Protein AF-A0A383E253-F1 (afdb_monomer)

Foldseek 3Di:
DDDDDDPPDDDPDPPDDPPPVPPPPDDDDDDDDDDPPDDPPPDPDPDDDPDPVSVVVCCVVVQAKDFPPVVVVGDPPDIDGGPVNVVVVVVVVVVVCCVAPVVDPPDDDDDDDPFDAVVVCVVVCLVPPQWFFWKAAPVPRDIDGPVPDPDCADPPPRDNRIDGTDTDRPWDADDDDPDPPVRGTD

Secondary structure (DSSP, 8-state):
-------S--SSSSS-------------------PPP-------------SHHHHH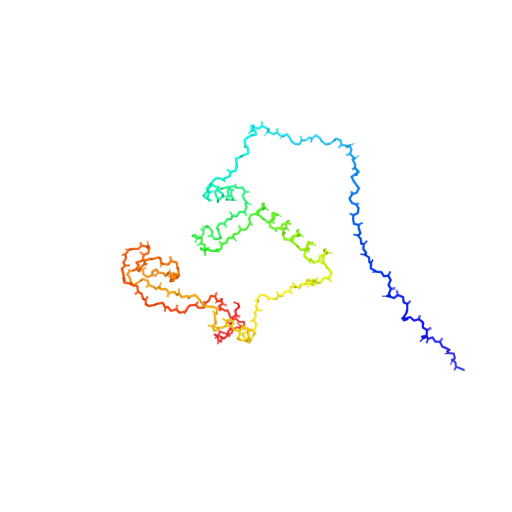HHHHHHTSEEETTGGGT--TT-EEE-HHHHHHHHHHHHHHHIIIIIS-SS-------SS--HHHHHHTTHHHH-EEEEEEBTTT--EEEGGG-SSSS-TTT----BPPPEEEE-SPB---SSS--S--B-

Nearest PDB structures (foldseek):
  8slg-assembly1_B  TM=9.379E-01  e=4.586E-14  Mycolicibacterium thermoresistibile ATCC 19527
  8slg-assembly1_A  TM=9.470E-01  e=4.753E-13  Mycolicibacterium thermoresistibile ATCC 19527
  8slf-assembly1_B  TM=9.480E-01  e=7.311E-13  Mycolicibacterium thermoresistibile ATCC 19527
  8u2q-assembly1_B  TM=9.333E-01  e=4.202E-13  Mycolicibacterium thermoresistibile ATCC 19527
  1ati-assembly1_A  TM=9.410E-01  e=1.136E-10  Thermus thermophilus HB8

Mean predicted aligned error: 14.61 Å

Solvent-accessible surface area (backbone atoms only — not comparable to full-atom values): 12266 Å² total; per-residue (Å²): 136,83,88,78,93,82,89,88,84,87,87,84,78,89,84,79,78,84,78,75,79,73,79,76,83,71,87,75,87,75,92,69,92,69,83,74,78,80,78,82,80,77,69,96,66,86,80,72,71,90,49,71,66,52,45,52,53,48,28,49,76,67,30,27,43,43,64,26,59,52,96,78,76,42,46,91,97,44,69,40,67,28,74,57,27,45,54,52,52,49,54,52,52,51,54,49,47,43,61,51,42,72,72,36,97,86,46,83,89,86,87,78,74,77,77,45,63,46,67,60,37,50,78,70,42,45,73,82,62,46,48,49,46,34,23,42,27,75,86,77,70,49,75,43,53,48,92,76,50,92,53,85,46,38,92,88,76,66,46,66,58,58,50,76,71,39,78,40,70,74,68,51,71,49,65,87,66,96,59,84,76,86,72,38,40,69

Radius of gyration: 28.7 Å; Cα contacts (8 Å, |Δi|>4): 160; chains: 1; bounding box: 56×91×60 Å

Sequence (186 aa):
MFCSGFFIGVFLIFLGLRAKQRYNFSEKKTNQGLSPPALIRTGDKVVTAKTMDELVSLCKRRGFVYQSNEIYGGLQGLYDYGPLGVELKNNLKQAWWRAMVYERDDIEGLDASVLTNPKTLYYSGHEDTFTDPLIDCRSCNSRWRADHLKEAKCPSCNSVDLTDPRPFNLMFKTNVGPVDDGKSFT

pLDDT: mean 77.43, std 23.33, range [27.61, 98.5]

Organism: NCBI:txid408172

Structure (mmCIF, N/CA/C/O backbone):
data_AF-A0A383E253-F1
#
_entry.id   AF-A0A383E253-F1
#
loop_
_atom_site.group_PDB
_atom_site.id
_atom_site.type_symbol
_atom_site.label_atom_id
_atom_site.label_alt_id
_atom_site.label_comp_id
_atom_site.label_asym_id
_atom_site.label_entity_id
_atom_site.label_seq_id
_atom_site.pdbx_PDB_ins_code
_atom_site.Cartn_x
_atom_site.Cartn_y
_atom_site.Cartn_z
_atom_site.occupancy
_atom_site.B_iso_or_equiv
_atom_site.auth_seq_id
_atom_site.auth_comp_id
_atom_site.auth_asym_id
_atom_site.auth_atom_id
_atom_site.pdbx_PDB_model_num
ATOM 1 N N . MET A 1 1 ? -17.955 -66.233 28.314 1.00 36.91 1 MET A N 1
ATOM 2 C CA . MET A 1 1 ? -16.858 -65.278 28.569 1.00 36.91 1 MET A CA 1
ATOM 3 C C . MET A 1 1 ? -17.008 -64.162 27.535 1.00 36.91 1 MET A C 1
ATOM 5 O O . MET A 1 1 ? -16.831 -64.461 26.367 1.00 36.91 1 MET A O 1
ATOM 9 N N . PHE A 1 2 ? -17.467 -62.977 27.983 1.00 33.72 2 PHE A N 1
ATOM 10 C CA . PHE A 1 2 ? -17.699 -61.689 27.272 1.00 33.72 2 PHE A CA 1
ATOM 11 C C . PHE A 1 2 ? -18.633 -61.721 26.029 1.00 33.72 2 PHE A C 1
ATOM 13 O O . PHE A 1 2 ? -18.237 -62.200 24.979 1.00 33.72 2 PHE A O 1
ATOM 20 N N . CYS A 1 3 ? -19.945 -61.415 26.113 1.00 32.66 3 CYS A N 1
ATOM 21 C CA . CYS A 1 3 ? -20.617 -60.086 26.201 1.00 32.66 3 CYS A CA 1
ATOM 22 C C . CYS A 1 3 ? -20.020 -59.027 25.258 1.00 32.66 3 CYS A C 1
ATOM 24 O O . CYS A 1 3 ? -18.820 -58.811 25.312 1.00 32.66 3 CYS A O 1
ATOM 26 N N . SER A 1 4 ? -20.736 -58.234 24.460 1.00 37.72 4 SER A N 1
ATOM 27 C CA . SER A 1 4 ? -22.151 -58.057 24.082 1.00 37.72 4 SER A CA 1
ATOM 28 C C . SER A 1 4 ? -22.166 -56.817 23.164 1.00 37.72 4 SER A C 1
ATOM 30 O O . SER A 1 4 ? -21.253 -55.996 23.238 1.00 37.72 4 SER A O 1
ATOM 32 N N . GLY A 1 5 ? -23.171 -56.677 22.298 1.00 44.97 5 GLY A N 1
ATOM 33 C CA . GLY A 1 5 ? -23.243 -55.609 21.299 1.00 44.97 5 GLY A CA 1
ATOM 34 C C . GLY A 1 5 ? -23.153 -54.179 21.847 1.00 44.97 5 GLY A C 1
ATOM 35 O O . GLY A 1 5 ? -23.676 -53.859 22.910 1.00 44.97 5 GLY A O 1
ATOM 36 N N . PHE A 1 6 ? -22.517 -53.317 21.060 1.00 40.47 6 PHE A N 1
ATOM 37 C CA . PHE A 1 6 ? -22.630 -51.863 21.106 1.00 40.47 6 PHE A CA 1
ATOM 38 C C . PHE A 1 6 ? -22.211 -51.339 19.723 1.00 40.47 6 PHE A C 1
ATOM 40 O O . PHE A 1 6 ? -21.384 -51.968 19.072 1.00 40.47 6 PHE A O 1
ATOM 47 N N . PHE A 1 7 ? -22.770 -50.209 19.289 1.00 36.41 7 PHE A N 1
ATOM 48 C CA . PHE A 1 7 ? -22.542 -49.535 17.993 1.00 36.41 7 PHE A CA 1
ATOM 49 C C . PHE A 1 7 ? -23.467 -49.904 16.820 1.00 36.41 7 PHE A C 1
ATOM 51 O O . PHE A 1 7 ? -23.060 -49.942 15.665 1.00 36.41 7 PH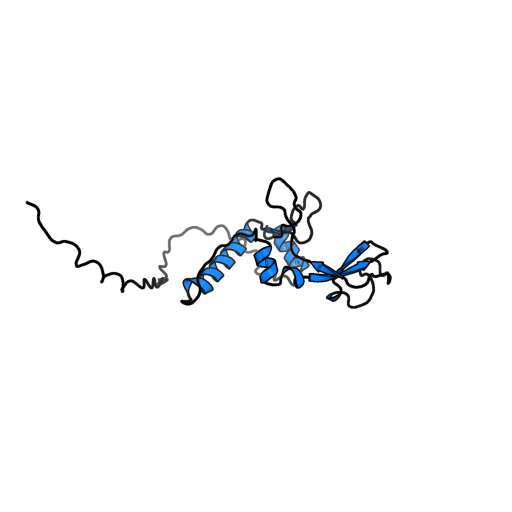E A O 1
ATOM 58 N N . ILE A 1 8 ? -24.766 -50.020 17.100 1.00 44.22 8 ILE A N 1
ATOM 59 C CA . ILE A 1 8 ? -25.799 -49.524 16.179 1.00 44.22 8 ILE A CA 1
ATOM 60 C C . ILE A 1 8 ? -26.482 -48.370 16.915 1.00 44.22 8 ILE A C 1
ATOM 62 O O . ILE A 1 8 ? -27.239 -48.614 17.849 1.00 44.22 8 ILE A O 1
ATOM 66 N N . GLY A 1 9 ? -26.169 -47.118 16.558 1.00 39.25 9 GLY A N 1
ATOM 67 C CA . GLY A 1 9 ? -26.885 -45.959 17.111 1.00 39.25 9 GLY A CA 1
ATOM 68 C C . GLY A 1 9 ? -26.079 -44.693 17.398 1.00 39.25 9 GLY A C 1
ATOM 69 O O . GLY A 1 9 ? -26.230 -44.152 18.482 1.00 39.25 9 GLY A O 1
ATOM 70 N N . VAL A 1 10 ? -25.272 -44.180 16.458 1.00 44.47 10 VAL A N 1
ATOM 71 C CA . VAL A 1 10 ? -24.846 -42.756 16.459 1.00 44.47 10 VAL A CA 1
ATOM 72 C C . VAL A 1 10 ? -24.681 -42.242 15.016 1.00 44.47 10 VAL A C 1
ATOM 74 O O . VAL A 1 10 ? -23.640 -41.718 14.642 1.00 44.47 10 VAL A O 1
ATOM 77 N N . PHE A 1 11 ? -25.688 -42.436 14.155 1.00 34.91 11 PHE A N 1
ATOM 78 C CA . PHE A 1 11 ? -25.641 -41.946 12.762 1.00 34.91 11 PHE A CA 1
ATOM 79 C C . PHE A 1 11 ? -26.843 -41.069 12.360 1.00 34.91 11 PHE A C 1
ATOM 81 O O . PHE A 1 11 ? -27.033 -40.778 11.187 1.00 34.91 11 PHE A O 1
ATOM 88 N N . LEU A 1 12 ? -27.656 -40.601 13.318 1.00 36.00 12 LEU A N 1
ATOM 89 C CA . LEU A 1 12 ? -28.888 -39.843 13.035 1.00 36.00 12 LEU A CA 1
ATOM 90 C C . LEU A 1 12 ? -29.180 -38.718 14.054 1.00 36.00 12 LEU A C 1
ATOM 92 O O . LEU A 1 12 ? -30.305 -38.592 14.522 1.00 36.00 12 LEU A O 1
ATOM 96 N N . ILE A 1 13 ? -28.187 -37.892 14.427 1.00 40.06 13 ILE A N 1
ATOM 97 C CA . ILE A 1 13 ? -28.432 -36.694 15.279 1.00 40.06 13 ILE A CA 1
ATOM 98 C C . ILE A 1 13 ? -27.796 -35.385 14.748 1.00 40.06 13 ILE A C 1
ATOM 100 O O . ILE A 1 13 ? -28.087 -34.315 15.265 1.00 40.06 13 ILE A O 1
ATOM 104 N N . PHE A 1 14 ? -27.033 -35.384 13.647 1.00 35.97 14 PHE A N 1
ATOM 105 C CA . PHE A 1 14 ? -26.422 -34.141 13.118 1.00 35.97 14 PHE A CA 1
ATOM 106 C C . PHE A 1 14 ? -27.047 -33.594 11.820 1.00 35.97 14 PHE A C 1
ATOM 108 O O . PHE A 1 14 ? -26.413 -32.857 11.074 1.00 35.97 14 PHE A O 1
ATOM 115 N N . LEU A 1 15 ? -28.330 -33.879 11.583 1.00 38.41 15 LEU A N 1
ATOM 116 C CA . LEU A 1 15 ? -29.185 -33.156 10.630 1.00 38.41 15 LEU A CA 1
ATOM 117 C C . LEU A 1 15 ? -30.244 -32.391 11.432 1.00 38.41 15 LEU A C 1
ATOM 119 O O . LEU A 1 15 ? -31.361 -32.868 11.601 1.00 38.41 15 LEU A O 1
ATOM 123 N N . GLY A 1 16 ? -29.893 -31.233 12.001 1.00 36.34 16 GLY A N 1
ATOM 124 C CA . GLY A 1 16 ? -30.883 -30.505 12.806 1.00 36.34 16 GLY A CA 1
ATOM 125 C C . GLY A 1 16 ? -30.468 -29.241 13.547 1.00 36.34 16 GLY A C 1
ATOM 126 O O . GLY A 1 16 ? -31.288 -28.714 14.288 1.00 36.34 16 GLY A O 1
ATOM 127 N N . LEU A 1 17 ? -29.254 -28.711 13.371 1.00 35.72 17 LEU A N 1
ATOM 128 C CA . LEU A 1 17 ? -28.845 -27.463 14.030 1.00 35.72 17 LEU A CA 1
ATOM 129 C C . LEU A 1 17 ? -28.276 -26.470 13.016 1.00 35.72 17 LEU A C 1
ATOM 131 O O . LEU A 1 17 ? -27.121 -26.064 13.072 1.00 35.72 17 LEU A O 1
ATOM 135 N N . ARG A 1 18 ? -29.140 -26.025 12.097 1.00 37.75 18 ARG A N 1
ATOM 136 C CA . ARG A 1 18 ? -28.974 -24.728 11.430 1.00 37.75 18 ARG A CA 1
ATOM 137 C C . ARG A 1 18 ? -29.260 -23.666 12.494 1.00 37.75 18 ARG A C 1
ATOM 139 O O . ARG A 1 18 ? -30.394 -23.210 12.638 1.00 37.75 18 ARG A O 1
ATOM 146 N N . ALA A 1 19 ? -28.250 -23.345 13.302 1.00 37.53 19 ALA A N 1
ATOM 147 C CA . ALA A 1 19 ? -28.293 -22.283 14.298 1.00 37.53 19 ALA A CA 1
ATOM 148 C C . ALA A 1 19 ? -28.397 -20.932 13.579 1.00 37.53 19 ALA A C 1
ATOM 150 O O . ALA A 1 19 ? -27.431 -20.203 13.391 1.00 37.53 19 ALA A O 1
ATOM 151 N N . LYS A 1 20 ? -29.612 -20.604 13.140 1.00 38.91 20 LYS A N 1
ATOM 152 C CA . LYS A 1 20 ? -29.997 -19.273 12.691 1.00 38.91 20 LYS A CA 1
ATOM 153 C C . LYS A 1 20 ? -30.106 -18.419 13.949 1.00 38.91 20 LYS A C 1
ATOM 155 O O . LYS A 1 20 ? -31.193 -18.237 14.494 1.00 38.91 20 LYS A O 1
ATOM 160 N N . GLN A 1 21 ? -28.968 -17.952 14.454 1.00 34.19 21 GLN A N 1
ATOM 161 C CA . GLN A 1 21 ? -28.916 -16.994 15.550 1.00 34.19 21 GLN A CA 1
ATOM 162 C C . GLN A 1 21 ? -29.404 -15.647 15.006 1.00 34.19 21 GLN A C 1
ATOM 164 O O . GLN A 1 21 ? -28.635 -14.762 14.649 1.00 34.19 21 GLN A O 1
ATOM 169 N N . ARG A 1 22 ? -30.731 -15.521 14.877 1.00 35.44 22 ARG A N 1
ATOM 170 C CA . ARG A 1 22 ? -31.416 -14.244 14.694 1.00 35.44 22 ARG A CA 1
ATOM 171 C C . ARG A 1 22 ? -31.097 -13.408 15.923 1.00 35.44 22 ARG A C 1
ATOM 173 O O . ARG A 1 22 ? -31.694 -13.600 16.982 1.00 35.44 22 ARG A O 1
ATOM 180 N N . TYR A 1 23 ? -30.135 -12.508 15.792 1.00 29.41 23 TYR A N 1
ATOM 181 C CA . TYR A 1 23 ? -29.881 -11.498 16.801 1.00 29.41 23 TYR A CA 1
ATOM 182 C C . TYR A 1 23 ? -31.040 -10.497 16.747 1.00 29.41 23 TYR A C 1
ATOM 184 O O . TYR A 1 23 ? -31.037 -9.543 15.975 1.00 29.41 23 TYR A O 1
ATOM 192 N N . ASN A 1 24 ? -32.092 -10.768 17.521 1.00 27.61 24 ASN A N 1
ATOM 193 C CA . ASN A 1 24 ? -33.153 -9.803 17.768 1.00 27.61 24 ASN A CA 1
ATOM 194 C C . ASN A 1 24 ? -32.562 -8.681 18.628 1.00 27.61 24 ASN A C 1
ATOM 196 O O . ASN A 1 24 ? -32.418 -8.826 19.843 1.00 27.61 24 ASN A O 1
ATOM 200 N N . PHE A 1 25 ? -32.210 -7.566 17.990 1.00 31.95 25 PHE A N 1
ATOM 201 C CA . PHE A 1 25 ? -31.904 -6.314 18.671 1.00 31.95 25 PHE A CA 1
ATOM 202 C C . PHE A 1 25 ? -33.201 -5.766 19.285 1.00 31.95 25 PHE A C 1
ATOM 204 O O . PHE A 1 25 ? -33.933 -4.992 18.678 1.00 31.95 25 PHE A O 1
ATOM 211 N N . SER A 1 26 ? -33.534 -6.248 20.483 1.00 30.12 26 SER A N 1
ATOM 212 C CA . SER A 1 26 ? -34.568 -5.662 21.330 1.00 30.12 26 SER A CA 1
ATOM 213 C C . SER A 1 26 ? -33.961 -4.448 22.027 1.00 30.12 26 SER A C 1
ATOM 215 O O . SER A 1 26 ? -33.147 -4.609 22.936 1.00 30.12 26 SER A O 1
ATOM 217 N N . GLU A 1 27 ? -34.373 -3.242 21.634 1.00 38.50 27 GLU A N 1
ATOM 218 C CA . GLU A 1 27 ? -34.072 -1.997 22.348 1.00 38.50 27 GLU A CA 1
ATOM 219 C C . GLU A 1 27 ? -34.580 -2.076 23.797 1.00 38.50 27 GLU A C 1
ATOM 221 O O . GLU A 1 27 ? -35.738 -1.786 24.099 1.00 38.50 27 GLU A O 1
ATOM 226 N N . LYS A 1 28 ? -33.714 -2.464 24.735 1.00 31.69 28 LYS A N 1
ATOM 227 C CA . LYS A 1 28 ? -33.949 -2.210 26.157 1.00 31.69 28 LYS A CA 1
ATOM 228 C C . LYS A 1 28 ? -33.411 -0.821 26.479 1.00 31.69 28 LYS A C 1
ATOM 230 O O . LYS A 1 28 ? -32.214 -0.638 26.669 1.00 31.69 28 LYS A O 1
ATOM 235 N N . LYS A 1 29 ? -34.315 0.161 26.547 1.00 36.34 29 LYS A N 1
ATOM 236 C CA . LYS A 1 29 ? -34.050 1.476 27.144 1.00 36.34 29 LYS A CA 1
ATOM 237 C C . LYS A 1 29 ? -33.754 1.301 28.635 1.00 36.34 29 LYS A C 1
ATOM 239 O O . LYS A 1 29 ? -34.676 1.193 29.439 1.00 36.34 29 LYS A O 1
ATOM 244 N N . THR A 1 30 ? -32.484 1.295 29.018 1.00 33.12 30 THR A N 1
ATOM 245 C CA . THR A 1 30 ? -32.069 1.502 30.410 1.00 33.12 30 THR A CA 1
ATOM 246 C C . THR A 1 30 ? -31.656 2.957 30.587 1.00 33.12 30 THR A C 1
ATOM 248 O O . THR A 1 30 ? -30.541 3.350 30.257 1.00 33.12 30 THR A O 1
ATOM 251 N N . ASN A 1 31 ? -32.590 3.759 31.104 1.00 42.09 31 ASN A N 1
ATOM 252 C CA . ASN A 1 31 ? -32.304 5.050 31.718 1.00 42.09 31 ASN A CA 1
ATOM 253 C C . ASN A 1 31 ? -31.521 4.809 33.013 1.00 42.09 31 ASN A C 1
ATOM 255 O O . ASN A 1 31 ? -32.126 4.515 34.041 1.00 42.09 31 ASN A O 1
ATOM 259 N N . GLN A 1 32 ? -30.199 4.948 32.981 1.00 36.28 32 GLN A N 1
ATOM 260 C CA . GLN A 1 32 ? -29.414 5.232 34.180 1.00 36.28 32 GLN A CA 1
ATOM 261 C C . GLN A 1 32 ? -28.408 6.323 33.834 1.00 36.28 32 GLN A C 1
ATOM 263 O O . GLN A 1 32 ? -27.604 6.187 32.915 1.00 36.28 32 GLN A O 1
ATOM 268 N N . GLY A 1 33 ? -28.561 7.452 34.524 1.00 41.19 33 GLY A N 1
ATOM 269 C CA . GLY A 1 33 ? -27.820 8.675 34.285 1.00 41.19 33 GLY A CA 1
ATOM 270 C C . GLY A 1 33 ? -26.328 8.477 34.501 1.00 41.19 33 GLY A C 1
ATOM 271 O O . GLY A 1 33 ? -25.872 8.288 35.624 1.00 41.19 33 GLY A O 1
ATOM 272 N N . LEU A 1 34 ? -25.582 8.601 33.412 1.00 37.56 34 LEU A N 1
ATOM 273 C CA . LEU A 1 34 ? -24.213 9.081 33.431 1.00 37.56 34 LEU A CA 1
ATOM 274 C C . LEU A 1 34 ? -24.270 10.489 32.842 1.00 37.56 34 LEU A C 1
ATOM 276 O O . LEU A 1 34 ? -24.805 10.683 31.747 1.00 37.56 34 LEU A O 1
ATOM 280 N N . SER A 1 35 ? -23.798 11.483 33.590 1.00 41.28 35 SER A N 1
ATOM 281 C CA . SER A 1 35 ? -23.677 12.846 33.084 1.00 41.28 35 SER A CA 1
ATOM 282 C C . SER A 1 35 ? -22.865 12.827 31.781 1.00 41.28 35 SER A C 1
ATOM 284 O O . SER A 1 35 ? -21.822 12.170 31.722 1.00 41.28 35 SER A O 1
ATOM 286 N N . PRO A 1 36 ? -23.325 13.502 30.713 1.00 45.00 36 PRO A N 1
ATOM 287 C CA . PRO A 1 36 ? -22.563 13.547 29.478 1.00 45.00 36 PRO A CA 1
ATOM 288 C C . PRO A 1 36 ? -21.221 14.239 29.758 1.00 45.00 36 PRO A C 1
ATOM 290 O O . PRO A 1 36 ? -21.221 15.299 30.396 1.00 45.00 36 PRO A O 1
ATOM 293 N N . PRO A 1 37 ? -20.076 13.701 29.295 1.00 42.38 37 PRO A N 1
ATOM 294 C CA . PRO A 1 37 ? -18.868 14.507 29.232 1.00 42.38 37 PRO A CA 1
ATOM 295 C C . PRO A 1 37 ? -19.201 15.731 28.378 1.00 42.38 37 PRO A C 1
ATOM 297 O O . PRO A 1 37 ? -19.776 15.599 27.296 1.00 42.38 37 PRO A O 1
ATOM 300 N N . ALA A 1 38 ? -18.939 16.914 28.934 1.00 35.38 38 ALA A N 1
ATOM 301 C CA . ALA A 1 38 ? -19.370 18.202 28.416 1.00 35.38 38 ALA A CA 1
ATOM 302 C C . ALA A 1 38 ? -19.249 18.283 26.885 1.00 35.38 38 ALA A C 1
ATOM 304 O O . ALA A 1 38 ? -18.154 18.337 26.324 1.00 35.38 38 ALA A O 1
ATOM 305 N N . LEU A 1 39 ? -20.400 18.313 26.211 1.00 36.97 39 LEU A N 1
ATOM 306 C CA . LEU A 1 39 ? -20.485 18.703 24.814 1.00 36.97 39 LEU A CA 1
ATOM 307 C C . LEU A 1 39 ? -20.138 20.190 24.744 1.00 36.97 39 LEU A C 1
ATOM 309 O O . LEU A 1 39 ? -20.992 21.045 24.980 1.00 36.97 39 LEU A O 1
ATOM 313 N N . ILE A 1 40 ? -18.891 20.513 24.398 1.00 38.00 40 ILE A N 1
ATOM 314 C CA . ILE A 1 40 ? -18.567 21.838 23.869 1.00 38.00 40 ILE A CA 1
ATOM 315 C C . ILE A 1 40 ? -19.240 21.919 22.495 1.00 38.00 40 ILE A C 1
ATOM 317 O O . ILE A 1 40 ? -18.666 21.576 21.464 1.00 38.00 40 ILE A O 1
ATOM 321 N N . ARG A 1 41 ? -20.512 22.331 22.493 1.00 45.25 41 ARG A N 1
ATOM 322 C CA . ARG A 1 41 ? -21.241 22.756 21.298 1.00 45.25 41 ARG A CA 1
ATOM 323 C C . ARG A 1 41 ? -20.728 24.131 20.885 1.00 45.25 41 ARG A C 1
ATOM 325 O O . ARG A 1 41 ? -21.361 25.149 21.144 1.00 45.25 41 ARG A O 1
ATOM 332 N N . THR A 1 42 ? -19.575 24.177 20.229 1.00 44.47 42 THR A N 1
ATOM 333 C CA . THR A 1 42 ? -19.203 25.346 19.425 1.00 44.47 42 THR A CA 1
ATOM 334 C C . THR A 1 42 ? -19.763 25.162 18.021 1.00 44.47 42 THR A C 1
ATOM 336 O O . THR A 1 42 ? -19.096 24.581 17.177 1.00 44.47 42 THR A O 1
ATOM 339 N N . GLY A 1 43 ? -20.996 25.637 17.816 1.00 45.25 43 GLY A N 1
ATOM 340 C CA . GLY A 1 43 ? -21.599 25.953 16.515 1.00 45.25 43 GLY A CA 1
ATOM 341 C C . GLY A 1 43 ? -21.610 24.829 15.475 1.00 45.25 43 GLY A C 1
ATOM 342 O O . GLY A 1 43 ? -20.626 24.620 14.773 1.00 45.25 43 GLY A O 1
ATOM 343 N N . ASP A 1 44 ? -22.764 24.184 15.301 1.00 49.47 44 ASP A N 1
ATOM 344 C CA . ASP A 1 44 ? -23.018 23.141 14.299 1.00 49.47 44 ASP A CA 1
ATOM 345 C C . ASP A 1 44 ? -22.959 23.685 12.855 1.00 49.47 44 ASP A C 1
ATOM 347 O O . ASP A 1 44 ? -23.965 23.828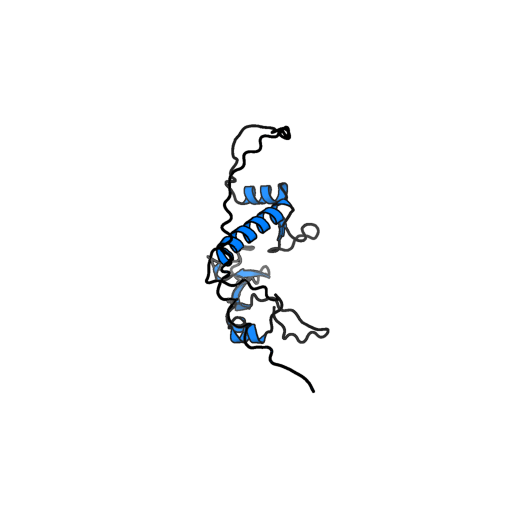 12.162 1.00 49.47 44 ASP A O 1
ATOM 351 N N . LYS A 1 45 ? -21.755 23.977 12.362 1.00 55.03 45 LYS A N 1
ATOM 352 C CA . LYS A 1 45 ? -21.453 23.884 10.935 1.00 55.03 45 LYS A CA 1
ATOM 353 C C . LYS A 1 45 ? -20.750 22.554 10.727 1.00 55.03 45 LYS A C 1
ATOM 355 O O . LYS A 1 45 ? -19.594 22.393 11.109 1.00 55.03 45 LYS A O 1
ATOM 360 N N . VAL A 1 46 ? -21.449 21.598 10.117 1.00 60.94 46 VAL A N 1
ATOM 361 C CA . VAL A 1 46 ? -20.821 20.384 9.590 1.00 60.94 46 VAL A CA 1
ATOM 362 C C . VAL A 1 46 ? -19.874 20.831 8.479 1.00 60.94 46 VAL A C 1
ATOM 364 O O . VAL A 1 46 ? -20.301 21.149 7.371 1.00 60.94 46 VAL A O 1
ATOM 367 N N . VAL A 1 47 ? -18.585 20.943 8.795 1.00 63.00 47 VAL A N 1
ATOM 368 C CA . VAL A 1 47 ? -17.563 21.268 7.800 1.00 63.00 47 VAL A CA 1
ATOM 369 C C . VAL A 1 47 ? -17.241 19.982 7.053 1.00 63.00 47 VAL A C 1
ATOM 371 O O . VAL A 1 47 ? -16.407 19.186 7.476 1.00 63.00 47 VAL A O 1
ATOM 374 N N . THR A 1 48 ? -17.947 19.755 5.951 1.00 77.56 48 THR A N 1
ATOM 375 C CA . THR A 1 48 ? -17.544 18.767 4.952 1.00 77.56 48 THR A CA 1
ATOM 376 C C . THR A 1 48 ? -16.336 19.319 4.205 1.00 77.56 48 THR A C 1
ATOM 378 O O . THR A 1 48 ? -16.403 20.441 3.693 1.00 77.56 48 THR A O 1
ATOM 381 N N . ALA A 1 49 ? -15.246 18.557 4.139 1.00 80.19 49 ALA A N 1
ATOM 382 C CA . ALA A 1 49 ? -14.097 18.938 3.327 1.00 80.19 49 ALA A CA 1
ATOM 383 C C . ALA A 1 49 ? -14.515 19.059 1.854 1.00 80.19 49 ALA A C 1
ATOM 385 O O . ALA A 1 49 ? -15.247 18.212 1.338 1.00 80.19 49 ALA A O 1
ATOM 386 N N . LYS A 1 50 ? -14.078 20.131 1.197 1.00 89.81 50 LYS A N 1
ATOM 387 C CA . LYS A 1 50 ? -14.380 20.441 -0.206 1.00 89.81 50 LYS A CA 1
ATOM 388 C C . LYS A 1 50 ? -13.221 20.088 -1.132 1.00 89.81 50 LYS A C 1
ATOM 390 O O . LYS A 1 50 ? -13.448 19.884 -2.321 1.00 89.81 50 LYS A O 1
ATOM 395 N N . THR A 1 51 ? -11.999 20.022 -0.606 1.00 94.81 51 THR A N 1
ATOM 396 C CA . THR A 1 51 ? -10.787 19.697 -1.369 1.00 94.81 51 THR A CA 1
ATOM 397 C C . THR A 1 51 ? -10.073 18.474 -0.795 1.00 94.81 51 THR A C 1
ATOM 399 O O . THR A 1 51 ? -10.257 18.106 0.368 1.00 94.81 51 THR A O 1
ATOM 402 N N . MET A 1 52 ? -9.235 17.832 -1.615 1.00 92.50 52 MET A N 1
ATOM 403 C CA . MET A 1 52 ? -8.428 16.691 -1.170 1.00 92.50 52 MET A CA 1
ATOM 404 C C . MET A 1 52 ? -7.411 17.106 -0.097 1.00 92.50 52 MET A C 1
ATOM 406 O O . MET A 1 52 ? -7.217 16.388 0.881 1.00 92.50 52 MET A O 1
ATOM 410 N N . ASP A 1 53 ? -6.827 18.298 -0.221 1.00 92.94 53 ASP A N 1
ATOM 411 C CA . ASP A 1 53 ? -5.851 18.814 0.745 1.00 92.94 53 ASP A CA 1
ATOM 412 C C . ASP A 1 53 ? -6.477 19.047 2.124 1.00 92.94 53 ASP A C 1
ATOM 414 O O . ASP A 1 53 ? -5.863 18.762 3.155 1.00 92.94 53 ASP A O 1
ATOM 418 N N . GLU A 1 54 ? -7.736 19.497 2.166 1.00 93.56 54 GLU A N 1
ATOM 419 C CA . GLU A 1 54 ? -8.489 19.621 3.413 1.00 93.56 54 GLU A CA 1
ATOM 420 C C . GLU A 1 54 ? -8.666 18.257 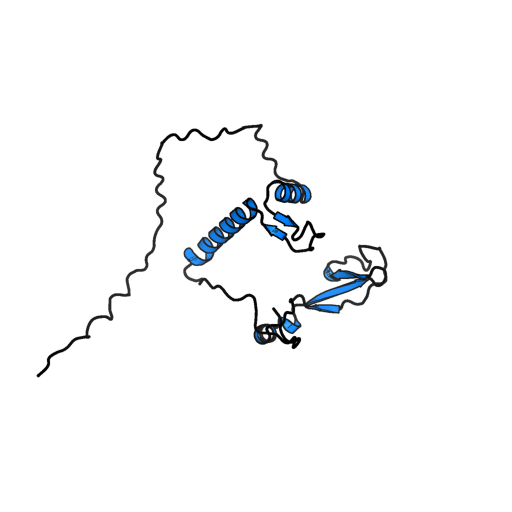4.094 1.00 93.56 54 GLU A C 1
ATOM 422 O O . GLU A 1 54 ? -8.428 18.149 5.302 1.00 93.56 54 GLU A O 1
ATOM 427 N N . LEU A 1 55 ? -9.008 17.208 3.334 1.00 93.12 55 LEU A N 1
ATOM 428 C CA . LEU A 1 55 ? -9.125 15.840 3.850 1.00 93.12 55 LEU A CA 1
ATOM 429 C C . LEU A 1 55 ? -7.790 15.322 4.383 1.00 93.12 55 LEU A C 1
ATOM 431 O O . LEU A 1 55 ? -7.727 14.854 5.520 1.00 93.12 55 LEU A O 1
ATOM 435 N N . VAL A 1 56 ? -6.713 15.455 3.607 1.00 93.19 56 VAL A N 1
ATOM 436 C CA . VAL A 1 56 ? -5.370 15.019 4.018 1.00 93.19 56 VAL A CA 1
ATOM 437 C C . VAL A 1 56 ? -4.933 15.755 5.289 1.00 93.19 56 VAL A C 1
ATOM 439 O O . VAL A 1 56 ? -4.458 15.127 6.239 1.00 93.19 56 VAL A O 1
ATOM 442 N N . SER A 1 57 ? -5.172 17.069 5.365 1.00 92.75 57 SER A N 1
ATOM 443 C CA . SER A 1 57 ? -4.850 17.869 6.552 1.00 92.75 57 SER A CA 1
ATOM 444 C C . SER A 1 57 ? -5.632 17.418 7.792 1.00 92.75 57 SER A C 1
ATOM 446 O O . SER A 1 57 ? -5.081 17.368 8.896 1.00 92.75 57 SER A O 1
ATOM 448 N N . LEU A 1 58 ? -6.907 17.044 7.626 1.00 92.81 58 LEU A N 1
ATOM 449 C CA . LEU A 1 58 ? -7.747 16.523 8.699 1.00 92.81 58 LEU A CA 1
ATOM 450 C C . LEU A 1 58 ? -7.253 15.152 9.160 1.00 92.81 58 LEU A C 1
ATOM 452 O O . LEU A 1 58 ? -7.100 14.944 10.366 1.00 92.81 58 LEU A O 1
ATOM 456 N N . CYS A 1 59 ? -6.983 14.246 8.218 1.00 94.75 59 CYS A N 1
ATOM 457 C CA . CYS A 1 59 ? -6.497 12.900 8.500 1.00 94.75 59 CYS A CA 1
ATOM 458 C C . CYS A 1 59 ? -5.186 12.933 9.286 1.00 94.75 59 CYS A C 1
ATOM 460 O O . CYS A 1 59 ? -5.073 12.232 10.293 1.00 94.75 59 CYS A O 1
ATOM 462 N N . LYS A 1 60 ? -4.250 13.805 8.895 1.00 94.25 60 LYS A N 1
ATOM 463 C CA . LYS A 1 60 ? -2.986 13.993 9.612 1.00 94.25 60 LYS A CA 1
ATOM 464 C C . LYS A 1 60 ? -3.204 14.608 10.997 1.00 94.25 60 LYS A C 1
ATOM 466 O O . LYS A 1 60 ? -2.710 14.089 11.992 1.00 94.25 60 LYS A O 1
ATOM 471 N N . ARG A 1 61 ? -3.996 15.683 11.102 1.00 94.62 61 ARG A N 1
ATOM 472 C CA . ARG A 1 61 ? -4.218 16.405 12.373 1.00 94.62 61 ARG A CA 1
ATOM 473 C C . ARG A 1 61 ? -4.991 15.591 13.413 1.00 94.62 61 ARG A C 1
ATOM 475 O O . ARG A 1 61 ? -4.791 15.788 14.606 1.00 94.62 61 ARG A O 1
ATOM 482 N N . ARG A 1 62 ? -5.911 14.723 12.984 1.00 94.56 62 ARG A N 1
ATOM 483 C CA . ARG A 1 62 ? -6.778 13.934 13.878 1.00 94.56 62 ARG A CA 1
ATOM 484 C C . ARG A 1 62 ? -6.294 12.501 14.102 1.00 94.56 62 ARG A C 1
ATOM 486 O O . ARG A 1 62 ? -6.909 11.790 14.882 1.00 94.56 62 ARG A O 1
ATOM 493 N N . GLY A 1 63 ? -5.210 12.084 13.453 1.00 93.94 63 GLY A N 1
ATOM 494 C CA . GLY A 1 63 ? -4.640 10.749 13.632 1.00 93.94 63 GLY A CA 1
ATOM 495 C C . GLY A 1 63 ? -5.418 9.630 12.958 1.00 93.94 63 GLY A C 1
ATOM 496 O O . GLY A 1 63 ? -5.627 8.567 13.543 1.00 93.94 63 GLY A O 1
ATOM 497 N N . PHE A 1 64 ? -5.825 9.870 11.712 1.00 96.50 64 PHE A N 1
ATOM 498 C CA . PHE A 1 64 ? -6.324 8.826 10.821 1.00 96.50 64 PHE A CA 1
ATOM 499 C C . PHE A 1 64 ? -5.199 8.201 9.998 1.00 96.50 64 PHE A C 1
ATOM 501 O O . PHE A 1 64 ? -5.012 6.991 10.061 1.00 96.50 64 PHE A O 1
ATOM 508 N N . VAL A 1 65 ? -4.455 9.007 9.238 1.00 96.50 65 VAL A N 1
ATOM 509 C CA . VAL A 1 65 ? -3.439 8.526 8.289 1.00 96.50 65 VAL A CA 1
ATOM 510 C C . VAL A 1 65 ? -2.215 9.435 8.341 1.00 96.50 65 VAL A C 1
ATOM 512 O O . VAL A 1 65 ? -2.356 10.660 8.355 1.00 96.50 65 VAL A O 1
ATOM 515 N N . TYR A 1 66 ? -1.033 8.824 8.343 1.00 95.12 66 TYR A N 1
ATOM 516 C CA . TYR A 1 66 ? 0.273 9.477 8.334 1.00 95.12 66 TYR A CA 1
ATOM 517 C C . TYR A 1 66 ? 1.123 8.980 7.166 1.00 95.12 66 TYR A C 1
ATOM 519 O O . TYR A 1 66 ? 0.953 7.853 6.701 1.00 95.12 66 TYR A O 1
ATOM 527 N N . GLN A 1 67 ? 2.050 9.817 6.698 1.00 95.81 67 GLN A N 1
ATOM 528 C CA . GLN A 1 67 ? 3.057 9.383 5.734 1.00 95.81 67 GLN A CA 1
ATOM 529 C C . GLN A 1 67 ? 3.992 8.389 6.427 1.00 95.81 67 GLN A C 1
ATOM 531 O O . GLN A 1 67 ? 4.535 8.700 7.488 1.00 95.81 67 GLN A O 1
ATOM 536 N N . SER A 1 68 ? 4.192 7.206 5.844 1.00 94.75 68 SER A N 1
ATOM 537 C CA . SER A 1 68 ? 5.069 6.226 6.483 1.00 94.75 68 SER A CA 1
ATOM 538 C C . SER A 1 68 ? 6.518 6.697 6.461 1.00 94.75 68 SER A C 1
ATOM 540 O O . SER A 1 68 ? 6.968 7.280 5.469 1.00 94.75 68 SER A O 1
ATOM 542 N N . ASN A 1 69 ? 7.237 6.464 7.563 1.00 94.38 69 ASN A N 1
ATOM 543 C CA . ASN A 1 69 ? 8.615 6.914 7.783 1.00 94.38 69 ASN A CA 1
ATOM 544 C C . ASN A 1 69 ? 8.810 8.435 7.618 1.00 94.38 69 ASN A C 1
ATOM 546 O O . ASN A 1 69 ? 9.866 8.878 7.167 1.00 94.38 69 ASN A O 1
ATOM 550 N N . GLU A 1 70 ? 7.809 9.248 7.985 1.00 93.00 70 GLU A N 1
ATOM 551 C CA . GLU A 1 70 ? 7.833 10.713 7.812 1.00 93.00 70 GLU A CA 1
ATOM 552 C C . GLU A 1 70 ? 9.098 11.371 8.395 1.00 93.00 70 GLU A C 1
ATOM 554 O O . GLU A 1 70 ? 9.695 12.232 7.752 1.00 93.00 70 GLU A O 1
ATOM 559 N N . ILE A 1 71 ? 9.564 10.920 9.565 1.00 95.00 71 ILE A N 1
ATOM 560 C CA . ILE A 1 71 ? 10.770 11.459 10.222 1.00 95.00 71 ILE A CA 1
ATOM 561 C C . ILE A 1 71 ? 12.078 11.170 9.465 1.00 95.00 71 ILE A C 1
ATOM 563 O O . ILE A 1 71 ? 13.089 11.815 9.727 1.00 95.00 71 ILE A O 1
ATOM 567 N N . TYR A 1 72 ? 12.062 10.221 8.526 1.00 94.56 72 TYR A N 1
ATOM 568 C CA . TYR A 1 72 ? 13.205 9.831 7.696 1.00 94.56 72 TYR A CA 1
ATOM 569 C C . TYR A 1 72 ? 13.055 10.286 6.236 1.00 94.56 72 TYR A C 1
ATOM 571 O O . TYR A 1 72 ? 13.714 9.750 5.350 1.00 94.56 72 TYR A O 1
ATOM 579 N N . GLY A 1 73 ? 12.189 11.269 5.970 1.00 91.12 73 GLY A N 1
ATOM 580 C CA . GLY A 1 73 ? 11.944 11.799 4.623 1.00 91.12 73 GLY A CA 1
ATOM 581 C C . GLY A 1 73 ? 10.744 11.178 3.905 1.00 91.12 73 GLY A C 1
ATOM 582 O O . GLY A 1 73 ? 10.388 11.637 2.824 1.00 91.12 73 GLY A O 1
ATOM 583 N N . GLY A 1 74 ? 10.075 10.203 4.528 1.00 91.44 74 GLY A N 1
ATOM 584 C CA . GLY A 1 74 ? 8.873 9.567 4.004 1.00 91.44 74 GLY A CA 1
ATOM 585 C C . GLY A 1 74 ? 9.143 8.585 2.864 1.00 91.44 74 GLY A C 1
ATOM 586 O O . GLY A 1 74 ? 10.045 8.767 2.050 1.00 91.44 74 GLY A O 1
ATOM 587 N N . LEU A 1 75 ? 8.327 7.534 2.779 1.00 91.25 75 LEU A N 1
ATOM 588 C CA . LEU A 1 75 ? 8.345 6.616 1.640 1.00 91.25 75 LEU A CA 1
ATOM 589 C C . LEU A 1 75 ? 7.063 6.757 0.818 1.00 91.25 75 LEU A C 1
ATOM 591 O O . LEU A 1 75 ? 5.987 6.356 1.262 1.00 91.25 75 LEU A O 1
ATOM 595 N N . GLN A 1 76 ? 7.178 7.343 -0.376 1.00 88.38 76 GLN A N 1
ATOM 596 C CA . GLN A 1 76 ? 6.035 7.611 -1.249 1.00 88.38 76 GLN A CA 1
ATOM 597 C C . GLN A 1 76 ? 5.239 6.329 -1.537 1.00 88.38 76 GLN A C 1
ATOM 599 O O . GLN A 1 76 ? 5.807 5.289 -1.859 1.00 88.38 76 GLN A O 1
ATOM 604 N N . GLY A 1 77 ? 3.911 6.418 -1.431 1.00 89.31 77 GLY A N 1
ATOM 605 C CA . GLY A 1 77 ? 3.003 5.290 -1.652 1.00 89.31 77 GLY A CA 1
ATOM 606 C C . GLY A 1 77 ? 2.742 4.425 -0.415 1.00 89.31 77 GLY A C 1
ATOM 607 O O . GLY A 1 77 ? 1.806 3.630 -0.442 1.00 89.31 77 GLY A O 1
ATOM 608 N N . LEU A 1 78 ? 3.494 4.601 0.679 1.00 94.56 78 LEU A N 1
ATOM 609 C CA . LEU A 1 78 ? 3.250 3.912 1.947 1.00 94.56 78 LEU A CA 1
ATOM 610 C C . LEU A 1 78 ? 2.694 4.869 3.006 1.00 94.56 78 LEU A C 1
ATOM 612 O O . LEU A 1 78 ? 3.186 5.983 3.191 1.00 94.56 78 LEU A O 1
ATOM 616 N N . TYR A 1 79 ? 1.681 4.403 3.735 1.00 96.00 79 TYR A N 1
ATOM 617 C CA . TYR A 1 79 ? 0.973 5.183 4.745 1.00 96.00 79 TYR A CA 1
ATOM 618 C C . TYR A 1 79 ? 0.671 4.346 5.983 1.00 96.00 79 TYR A C 1
ATOM 620 O O . TYR A 1 79 ? 0.279 3.183 5.874 1.00 96.00 79 TYR A O 1
ATOM 628 N N . ASP A 1 80 ? 0.769 4.983 7.146 1.00 96.44 80 ASP A N 1
ATOM 629 C CA . ASP A 1 80 ? 0.504 4.367 8.440 1.00 96.44 80 ASP A CA 1
ATOM 630 C C . ASP A 1 80 ? -0.834 4.856 9.002 1.00 96.44 80 ASP A C 1
ATOM 632 O O . ASP A 1 80 ? -1.150 6.049 8.980 1.00 96.44 80 ASP A O 1
ATOM 636 N N . TYR A 1 81 ? -1.644 3.927 9.515 1.00 97.56 81 TYR A N 1
ATOM 637 C CA . TYR A 1 81 ? -2.927 4.256 10.136 1.00 97.56 81 TYR A CA 1
ATOM 638 C C . TYR A 1 81 ? -2.724 4.645 11.602 1.00 97.56 81 TYR A C 1
ATOM 640 O O . TYR A 1 81 ? -2.200 3.859 12.390 1.00 97.56 81 TYR A O 1
ATOM 648 N N . GLY A 1 82 ? -3.183 5.841 11.972 1.00 96.25 82 GLY A N 1
ATOM 649 C CA . GLY A 1 82 ? -3.221 6.304 13.359 1.00 96.25 82 GLY A CA 1
ATOM 650 C C . GLY A 1 82 ? -4.373 5.681 14.163 1.00 96.25 82 GLY A C 1
ATOM 651 O O . GLY A 1 82 ? -5.157 4.904 13.613 1.00 96.25 82 GLY A O 1
ATOM 652 N N . PRO A 1 83 ? -4.531 6.038 15.451 1.00 97.25 83 PRO A N 1
ATOM 653 C CA . PRO A 1 83 ? -5.511 5.406 16.339 1.00 97.25 83 PRO A CA 1
ATOM 654 C C . PRO A 1 83 ? -6.949 5.446 15.803 1.00 97.25 83 PRO A C 1
ATOM 656 O O . PRO A 1 83 ? -7.608 4.414 15.721 1.00 97.25 83 PRO A O 1
ATOM 659 N N . LEU A 1 84 ? -7.421 6.615 15.351 1.00 96.75 84 LEU A N 1
ATOM 660 C CA . LEU A 1 84 ? -8.772 6.738 14.786 1.00 96.75 84 LEU A CA 1
ATOM 661 C C . LEU A 1 84 ? -8.890 6.050 13.421 1.00 96.75 84 LEU A C 1
ATOM 663 O O . LEU A 1 84 ? -9.952 5.539 13.068 1.00 96.75 84 LEU A O 1
ATOM 667 N N . GLY A 1 85 ? -7.800 6.023 12.654 1.00 96.88 85 GLY A N 1
ATOM 668 C CA . GLY A 1 85 ? -7.749 5.353 11.358 1.00 96.88 85 GLY A CA 1
ATOM 669 C C . GLY A 1 85 ? -7.847 3.837 11.477 1.00 96.88 85 GLY A C 1
ATOM 670 O O . GLY A 1 85 ? -8.544 3.210 10.681 1.00 96.88 85 GLY A O 1
ATOM 671 N N . VAL A 1 86 ? -7.189 3.248 12.477 1.00 98.00 86 VAL A N 1
ATOM 672 C CA . VAL A 1 86 ? -7.257 1.809 12.756 1.00 98.00 86 VAL A CA 1
ATOM 673 C C . VAL A 1 86 ? -8.668 1.406 13.169 1.00 98.00 86 VAL A C 1
ATOM 675 O O . VAL A 1 86 ? -9.200 0.465 12.583 1.00 98.00 86 VAL A O 1
ATOM 678 N N . GLU A 1 87 ? -9.303 2.142 14.084 1.00 98.12 87 GLU A N 1
ATOM 679 C CA . GLU A 1 87 ? -10.685 1.866 14.501 1.00 98.12 87 GLU A CA 1
ATOM 680 C C . GLU A 1 87 ? -11.665 1.964 13.328 1.00 98.12 87 GLU A C 1
ATOM 682 O O . GLU A 1 87 ? -12.459 1.053 13.092 1.00 98.12 87 GLU A O 1
ATOM 687 N N . LEU A 1 88 ? -11.561 3.022 12.517 1.00 97.69 88 LEU A N 1
ATOM 688 C CA . LEU A 1 88 ? -12.393 3.176 11.324 1.00 97.69 88 LEU A CA 1
ATOM 689 C C . LEU A 1 88 ? -12.189 2.021 10.331 1.00 97.69 88 LEU A C 1
ATOM 691 O O . LEU A 1 88 ? -13.160 1.433 9.850 1.00 97.69 88 LEU A O 1
ATOM 695 N N . LYS A 1 89 ? -10.930 1.674 10.041 1.00 97.75 89 LYS A N 1
ATOM 696 C CA . LYS A 1 89 ? -10.575 0.572 9.138 1.00 97.75 89 LYS A CA 1
ATOM 697 C C . LYS A 1 89 ? -11.122 -0.761 9.648 1.00 97.75 89 LYS A C 1
ATOM 699 O O . LYS A 1 89 ? -11.657 -1.537 8.860 1.00 97.75 89 LYS A O 1
ATOM 704 N N . ASN A 1 90 ? -10.999 -1.034 10.944 1.00 98.31 90 ASN A N 1
ATOM 705 C CA . ASN A 1 90 ? -11.465 -2.278 11.550 1.00 98.31 90 ASN A CA 1
ATOM 706 C C . ASN A 1 90 ? -12.993 -2.374 11.528 1.00 98.31 90 ASN A C 1
ATOM 708 O O . ASN A 1 90 ? -13.522 -3.407 11.121 1.00 98.31 90 ASN A O 1
ATOM 712 N N . ASN A 1 91 ? -13.695 -1.287 11.855 1.00 98.44 91 ASN A N 1
ATOM 713 C CA . ASN A 1 91 ? -15.155 -1.228 11.775 1.00 98.44 91 ASN A CA 1
ATOM 714 C C . ASN A 1 91 ? -15.653 -1.492 10.350 1.00 98.44 91 ASN A C 1
ATOM 716 O O . ASN A 1 91 ? -16.599 -2.256 10.152 1.00 98.44 91 ASN A O 1
ATOM 720 N N . LEU A 1 92 ? -14.985 -0.917 9.346 1.00 98.38 92 LEU A N 1
ATOM 721 C CA . LEU A 1 92 ? -15.326 -1.146 7.944 1.00 98.38 92 LEU A CA 1
ATOM 722 C C . LEU A 1 92 ? -15.088 -2.605 7.527 1.00 98.38 92 LEU A C 1
ATOM 724 O O . LEU A 1 92 ? -15.965 -3.218 6.919 1.00 98.38 92 LEU A O 1
ATOM 728 N N . LYS A 1 93 ? -13.936 -3.182 7.894 1.00 98.19 93 LYS A N 1
ATOM 729 C CA . LYS A 1 93 ? -13.620 -4.596 7.630 1.00 98.19 93 LYS A CA 1
ATOM 730 C C . LYS A 1 93 ? -14.650 -5.536 8.257 1.00 98.19 93 LYS A C 1
ATOM 732 O O . LYS A 1 93 ? -15.115 -6.452 7.589 1.00 98.19 93 LYS A O 1
ATOM 737 N N . GLN A 1 94 ? -15.037 -5.295 9.509 1.00 98.38 94 GLN A N 1
ATOM 738 C CA . GLN A 1 94 ? -16.035 -6.104 10.213 1.00 98.38 94 GLN A CA 1
ATOM 739 C C . GLN A 1 94 ? -17.424 -5.988 9.580 1.00 98.38 94 GLN A C 1
ATOM 741 O O . GLN A 1 94 ? -18.114 -6.995 9.420 1.00 98.38 94 GLN A O 1
ATOM 746 N N . ALA A 1 95 ? -17.834 -4.775 9.196 1.00 98.50 95 ALA A N 1
ATOM 747 C CA . ALA A 1 95 ? -19.107 -4.559 8.518 1.00 98.50 95 ALA A CA 1
ATOM 748 C C . ALA A 1 95 ? -19.165 -5.309 7.180 1.00 98.50 95 ALA A C 1
ATOM 750 O O . ALA A 1 95 ? -20.160 -5.977 6.899 1.00 98.50 95 ALA A O 1
ATOM 751 N N . TRP A 1 96 ? -18.084 -5.250 6.398 1.00 98.38 96 TRP A N 1
ATOM 752 C CA . TRP A 1 96 ? -17.965 -5.985 5.141 1.00 98.38 96 TRP A CA 1
ATOM 753 C C . TRP A 1 96 ? -17.965 -7.502 5.358 1.00 98.38 96 TRP A C 1
ATOM 755 O O . TRP A 1 96 ? -18.726 -8.211 4.705 1.00 98.38 96 TRP A O 1
ATOM 765 N N . TRP A 1 97 ? -17.176 -7.998 6.316 1.00 98.19 97 TRP A N 1
ATOM 766 C CA . TRP A 1 97 ? -17.087 -9.429 6.614 1.00 98.19 97 TRP A CA 1
ATOM 767 C C . TRP A 1 97 ? -18.438 -10.007 7.030 1.00 98.19 97 TRP A C 1
ATOM 769 O O . TRP A 1 97 ? -18.848 -11.054 6.539 1.00 98.19 97 TRP A O 1
ATOM 779 N N . ARG A 1 98 ? -19.175 -9.292 7.886 1.00 98.12 98 ARG A N 1
ATOM 780 C CA . ARG A 1 98 ? -20.529 -9.689 8.277 1.00 98.12 98 ARG A CA 1
ATOM 781 C C . ARG A 1 98 ? -21.460 -9.779 7.067 1.00 98.12 98 ARG A C 1
ATOM 783 O O . ARG A 1 98 ? -22.126 -10.795 6.907 1.00 98.12 98 ARG A O 1
ATOM 790 N N . ALA A 1 99 ? -21.485 -8.747 6.224 1.00 98.19 99 ALA A N 1
ATOM 791 C CA . ALA A 1 99 ? -22.371 -8.700 5.062 1.00 98.19 99 ALA A CA 1
ATOM 792 C C . ALA A 1 99 ? -22.047 -9.783 4.017 1.00 98.19 99 ALA A C 1
ATOM 794 O O . ALA A 1 99 ? -22.949 -10.314 3.376 1.00 98.19 99 ALA A O 1
ATOM 795 N N . MET A 1 100 ? -20.766 -10.114 3.838 1.00 97.81 100 MET A N 1
ATOM 796 C CA . MET A 1 100 ? -20.332 -11.059 2.808 1.00 97.81 100 MET A CA 1
ATOM 797 C C . MET A 1 100 ? -20.304 -12.508 3.282 1.00 97.81 100 MET A C 1
ATOM 799 O O . MET A 1 100 ? -20.712 -13.378 2.528 1.00 97.81 100 MET A O 1
ATOM 803 N N . VAL A 1 101 ? -19.830 -12.769 4.500 1.00 97.19 101 VAL A N 1
ATOM 804 C CA . VAL A 1 101 ? -19.579 -14.135 4.988 1.00 97.19 101 VAL A CA 1
ATOM 805 C C . VAL A 1 101 ? -20.695 -14.621 5.907 1.00 97.19 101 VAL A C 1
ATOM 807 O O . VAL A 1 101 ? -21.096 -15.771 5.826 1.00 97.19 101 VAL A O 1
ATOM 810 N N . TYR A 1 102 ? -21.222 -13.772 6.795 1.00 97.38 102 TYR A N 1
ATOM 811 C CA . TYR A 1 102 ? -22.230 -14.220 7.769 1.00 97.38 102 TYR A CA 1
ATOM 812 C C . TYR A 1 102 ? -23.665 -14.128 7.253 1.00 97.38 102 TYR A C 1
ATOM 814 O O . TYR A 1 102 ? -24.519 -14.905 7.672 1.00 97.38 102 TYR A O 1
ATOM 822 N N . GLU A 1 103 ? -23.957 -13.154 6.393 1.00 98.00 103 GLU A N 1
ATOM 823 C CA . GLU A 1 103 ? -25.313 -12.933 5.875 1.00 98.00 103 GLU A CA 1
ATOM 824 C C . GLU A 1 103 ? -25.613 -13.729 4.599 1.00 98.00 103 GLU A C 1
ATOM 826 O O . GLU A 1 103 ? -26.782 -13.870 4.233 1.00 98.00 103 GLU A O 1
ATOM 831 N N . ARG A 1 104 ? -24.586 -14.273 3.938 1.00 96.88 104 ARG A N 1
ATOM 832 C CA . ARG A 1 104 ? -24.720 -15.081 2.724 1.00 96.88 104 ARG A CA 1
ATOM 833 C C . ARG A 1 104 ? -24.413 -16.547 3.010 1.00 96.88 104 ARG A C 1
ATOM 835 O O . ARG A 1 104 ? -23.540 -16.853 3.808 1.00 96.88 104 ARG A O 1
ATOM 842 N N . ASP A 1 105 ? -25.116 -17.440 2.319 1.00 96.94 105 ASP A N 1
ATOM 843 C CA . ASP A 1 105 ? -24.945 -18.896 2.447 1.00 96.94 105 ASP A CA 1
ATOM 844 C C . ASP A 1 105 ? -23.942 -19.470 1.407 1.00 96.94 105 ASP A C 1
ATOM 846 O O . ASP A 1 105 ? -23.782 -20.685 1.326 1.00 96.94 105 ASP A O 1
ATOM 850 N N . ASP A 1 106 ? -23.315 -18.632 0.567 1.00 97.69 106 ASP A N 1
ATOM 851 C CA . ASP A 1 106 ? -22.519 -19.042 -0.607 1.00 97.69 106 ASP A CA 1
ATOM 852 C C . ASP A 1 106 ? -21.057 -18.554 -0.607 1.00 97.69 106 ASP A C 1
ATOM 854 O O . ASP A 1 106 ? -20.377 -18.647 -1.630 1.00 97.69 106 ASP A O 1
ATOM 858 N N . ILE A 1 107 ? -20.563 -18.021 0.515 1.00 97.31 107 ILE A N 1
ATOM 859 C CA . ILE A 1 107 ? -19.206 -17.468 0.630 1.00 97.31 107 ILE A CA 1
ATOM 860 C C . ILE A 1 107 ? -18.525 -18.008 1.883 1.00 97.31 107 ILE A C 1
ATOM 862 O O . ILE A 1 107 ? -19.064 -17.911 2.981 1.00 97.31 107 ILE A O 1
ATOM 866 N N . GLU A 1 108 ? -17.295 -18.492 1.715 1.00 96.88 108 GLU A N 1
ATOM 867 C CA . GLU A 1 108 ? -16.453 -19.000 2.797 1.00 96.88 108 GLU A CA 1
ATOM 868 C C . GLU A 1 108 ? -15.288 -18.047 3.082 1.00 96.88 108 GLU A C 1
ATOM 870 O O . GLU A 1 108 ? -14.679 -17.480 2.171 1.00 96.88 108 GLU A O 1
ATOM 875 N N . GLY A 1 109 ? -14.965 -17.875 4.364 1.00 97.00 109 GLY A N 1
ATOM 876 C CA . GLY A 1 109 ? -13.817 -17.080 4.794 1.00 97.00 109 GLY A CA 1
ATOM 877 C C . GLY A 1 109 ? -12.501 -17.843 4.632 1.00 97.00 109 GLY A C 1
ATOM 878 O O . GLY A 1 109 ? -12.408 -19.011 5.000 1.00 97.00 109 GLY A O 1
ATOM 879 N N . LEU A 1 110 ? -11.463 -17.167 4.136 1.00 96.88 110 LEU A N 1
ATOM 880 C CA . LEU A 1 110 ? -10.112 -17.713 3.997 1.00 96.88 110 LEU A CA 1
ATOM 881 C C . LEU A 1 110 ? -9.076 -16.648 4.381 1.00 96.88 110 LEU A C 1
ATOM 883 O O . LEU A 1 110 ? -9.258 -15.473 4.066 1.00 96.88 110 LEU A O 1
ATOM 887 N N . ASP A 1 111 ? -7.990 -17.068 5.027 1.00 97.12 111 ASP A N 1
ATOM 888 C CA . ASP A 1 111 ? -6.804 -16.245 5.279 1.00 97.12 111 ASP A CA 1
ATOM 889 C C . ASP A 1 111 ? -5.570 -16.973 4.728 1.00 97.12 111 ASP A C 1
ATOM 891 O O . ASP A 1 111 ? -5.335 -18.139 5.054 1.00 97.12 111 ASP A O 1
ATOM 895 N N . ALA A 1 112 ? -4.827 -16.318 3.838 1.00 96.31 112 ALA A N 1
ATOM 896 C CA . ALA A 1 112 ? -3.730 -16.906 3.074 1.00 96.31 112 ALA A CA 1
ATOM 897 C C . ALA A 1 112 ? -2.432 -16.118 3.288 1.00 96.31 112 ALA A C 1
ATOM 899 O O . ALA A 1 112 ? -2.445 -14.930 3.608 1.00 96.31 112 ALA A O 1
ATOM 900 N N . SER A 1 113 ? -1.287 -16.776 3.096 1.00 94.81 113 SER A N 1
ATOM 901 C CA . SER A 1 113 ? 0.015 -16.124 3.232 1.00 94.81 113 SER A CA 1
ATOM 902 C C . SER A 1 113 ? 0.254 -15.088 2.132 1.00 94.81 113 SER A C 1
ATOM 904 O O . SER A 1 113 ? -0.108 -15.305 0.981 1.00 94.81 113 SER A O 1
ATOM 906 N N . VAL A 1 114 ? 0.940 -13.993 2.477 1.00 92.25 114 VAL A N 1
ATOM 907 C CA . VAL A 1 114 ? 1.379 -12.978 1.499 1.00 92.25 114 VAL A CA 1
ATOM 908 C C . VAL A 1 114 ? 2.512 -13.518 0.623 1.00 92.25 114 VAL A C 1
ATOM 910 O O . VAL A 1 114 ? 2.483 -13.362 -0.593 1.00 92.25 114 VAL A O 1
ATOM 913 N N . LEU A 1 11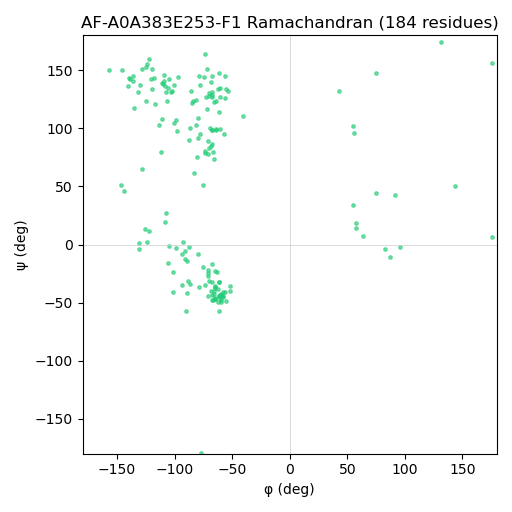5 ? 3.495 -14.196 1.232 1.00 90.44 115 LEU A N 1
ATOM 914 C CA . LEU A 1 115 ? 4.574 -14.849 0.488 1.00 90.44 115 LEU A CA 1
ATOM 915 C C . LEU A 1 115 ? 3.991 -15.964 -0.383 1.00 90.44 115 LEU A C 1
ATOM 917 O O . LEU A 1 115 ? 3.342 -16.884 0.126 1.00 90.44 115 LEU A O 1
ATOM 921 N N . THR A 1 116 ? 4.246 -15.87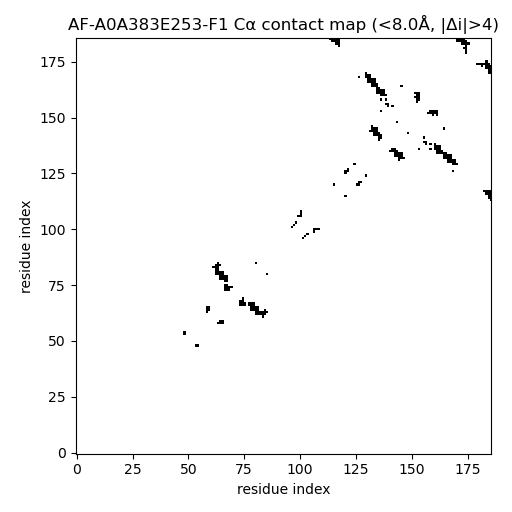4 -1.686 1.00 90.25 116 THR A N 1
ATOM 922 C CA . THR A 1 116 ? 3.629 -16.732 -2.699 1.00 90.25 116 THR A CA 1
ATOM 923 C C . THR A 1 116 ? 4.691 -17.516 -3.465 1.00 90.25 116 THR A C 1
ATOM 925 O O . THR A 1 116 ? 5.775 -17.021 -3.756 1.00 90.25 116 THR A O 1
ATOM 928 N N . ASN A 1 117 ? 4.398 -18.777 -3.800 1.00 89.75 117 ASN A N 1
ATOM 929 C CA . ASN A 1 117 ? 5.296 -19.581 -4.626 1.00 89.75 117 ASN A CA 1
ATOM 930 C C . ASN A 1 117 ? 5.347 -19.011 -6.061 1.00 89.75 117 ASN A C 1
ATOM 932 O O . ASN A 1 117 ? 4.282 -18.849 -6.662 1.00 89.75 117 ASN A O 1
ATOM 936 N N . PRO A 1 118 ? 6.536 -18.799 -6.660 1.00 89.06 118 PRO A N 1
ATOM 937 C CA . PRO A 1 118 ? 6.667 -18.287 -8.027 1.00 89.06 118 PRO A CA 1
ATOM 938 C C . PRO A 1 118 ? 5.851 -19.058 -9.068 1.00 89.06 118 PRO A C 1
ATOM 940 O O . PRO A 1 118 ? 5.268 -18.461 -9.965 1.00 89.06 118 PRO A O 1
ATOM 943 N N . LYS A 1 119 ? 5.721 -20.385 -8.918 1.00 91.56 119 LYS A N 1
ATOM 944 C CA . LYS A 1 119 ? 4.930 -21.209 -9.846 1.00 91.56 119 LYS A CA 1
ATOM 945 C C . LYS A 1 119 ? 3.455 -20.806 -9.880 1.00 91.56 119 LYS A C 1
ATOM 947 O O . LYS A 1 119 ? 2.824 -20.918 -10.924 1.00 91.56 119 LYS A O 1
ATOM 952 N N . THR A 1 120 ? 2.902 -20.336 -8.763 1.00 92.94 120 THR A N 1
ATOM 953 C CA . THR A 1 120 ? 1.519 -19.842 -8.703 1.00 92.94 120 THR A CA 1
ATOM 954 C C . THR A 1 120 ? 1.359 -18.575 -9.546 1.00 92.94 120 THR A C 1
ATOM 956 O O . THR A 1 120 ? 0.368 -18.422 -10.259 1.00 92.94 120 THR A O 1
ATOM 959 N N . LEU A 1 121 ? 2.351 -17.685 -9.515 1.00 92.31 121 LEU A N 1
ATOM 960 C CA . LEU A 1 121 ? 2.358 -16.438 -10.286 1.00 92.31 121 LEU A CA 1
ATOM 961 C C . LEU A 1 121 ? 2.610 -16.688 -11.779 1.00 92.31 121 LEU A C 1
ATOM 963 O O . LEU A 1 121 ? 1.974 -16.047 -12.613 1.00 92.31 121 LEU A O 1
ATOM 967 N N . TYR A 1 122 ? 3.436 -17.685 -12.107 1.00 90.56 122 TYR A N 1
ATOM 968 C CA . TYR A 1 122 ? 3.622 -18.168 -13.475 1.00 90.56 122 TYR A CA 1
ATOM 969 C C . TYR A 1 122 ? 2.313 -18.711 -14.066 1.00 90.56 122 TYR A C 1
ATOM 971 O O . TYR A 1 122 ? 1.816 -18.208 -15.069 1.00 90.56 122 TYR A O 1
ATOM 979 N N . TYR A 1 123 ? 1.688 -19.696 -13.409 1.00 95.12 123 TYR A N 1
ATOM 980 C CA . TYR A 1 123 ? 0.475 -20.332 -13.940 1.00 95.12 123 TYR A CA 1
ATOM 981 C C . TYR A 1 123 ? -0.772 -19.442 -13.894 1.00 95.12 123 TYR A C 1
ATOM 983 O O . TYR A 1 123 ? -1.707 -19.673 -14.656 1.00 95.12 123 TYR A O 1
ATOM 991 N N . SER A 1 124 ? -0.801 -18.426 -13.030 1.00 94.75 124 SER A N 1
ATOM 992 C CA . SER A 1 124 ? -1.855 -17.403 -13.053 1.00 94.75 124 SER A CA 1
ATOM 993 C C . SER A 1 124 ? -1.636 -16.326 -14.123 1.00 94.75 124 SER A C 1
ATOM 995 O O . SER A 1 124 ? -2.525 -15.503 -14.320 1.00 94.75 124 SER A O 1
ATOM 997 N N . GLY A 1 125 ? -0.480 -16.315 -14.799 1.00 93.00 125 GLY A N 1
ATOM 998 C CA . GLY A 1 125 ? -0.120 -15.346 -15.838 1.00 93.00 125 GLY A CA 1
ATOM 999 C C . GLY A 1 125 ? 0.445 -14.018 -15.321 1.00 93.00 125 GLY A C 1
ATOM 1000 O O . GLY A 1 125 ? 0.887 -13.197 -16.122 1.00 93.00 125 GLY A O 1
ATOM 1001 N N . HIS A 1 126 ? 0.492 -13.801 -14.001 1.00 91.94 126 HIS A N 1
ATOM 1002 C CA . HIS A 1 126 ? 0.984 -12.546 -13.418 1.00 91.94 126 HIS A CA 1
ATOM 1003 C C . HIS A 1 126 ? 2.451 -12.272 -13.763 1.00 91.94 126 HIS A C 1
ATOM 1005 O O . HIS A 1 126 ? 2.829 -11.112 -13.913 1.00 91.94 126 HIS A O 1
ATOM 1011 N N . GLU A 1 127 ? 3.273 -13.313 -13.915 1.00 87.44 127 GLU A N 1
ATOM 1012 C CA . GLU A 1 127 ? 4.686 -13.157 -14.278 1.00 87.44 127 GLU A CA 1
ATOM 1013 C C . GLU A 1 127 ? 4.875 -12.413 -15.611 1.00 87.44 127 GLU A C 1
ATOM 1015 O O . GLU A 1 127 ? 5.721 -11.518 -15.688 1.00 87.44 127 GLU A O 1
ATOM 1020 N N . ASP A 1 128 ? 4.031 -12.710 -16.604 1.00 87.75 128 ASP A N 1
ATOM 1021 C CA . ASP A 1 128 ? 4.139 -12.162 -17.958 1.00 87.75 128 ASP A CA 1
ATOM 1022 C C . ASP A 1 128 ? 3.283 -10.903 -18.167 1.00 87.75 128 ASP A C 1
ATOM 1024 O O . ASP A 1 128 ? 3.682 -10.003 -18.906 1.00 87.75 128 ASP A O 1
ATOM 1028 N N . THR A 1 129 ? 2.101 -10.817 -17.541 1.00 90.06 129 THR A N 1
ATOM 1029 C CA . THR A 1 129 ? 1.111 -9.772 -17.866 1.00 90.06 129 THR A CA 1
ATOM 1030 C C . THR A 1 129 ? 0.991 -8.658 -16.833 1.00 90.06 129 THR A C 1
ATOM 1032 O O . THR A 1 129 ? 0.399 -7.622 -17.135 1.00 90.06 129 THR A O 1
ATOM 1035 N N . PHE A 1 130 ? 1.500 -8.832 -15.609 1.00 92.19 130 PHE A N 1
ATOM 1036 C CA . PHE A 1 130 ? 1.362 -7.829 -14.545 1.00 92.19 130 PHE A CA 1
ATOM 1037 C C . PHE A 1 130 ? 2.426 -6.728 -14.664 1.00 92.19 130 PHE A C 1
ATOM 1039 O O . PHE A 1 130 ? 3.289 -6.543 -13.799 1.00 92.19 130 PHE A O 1
ATOM 1046 N N . THR A 1 131 ? 2.383 -6.011 -15.787 1.00 90.00 131 THR A N 1
ATOM 1047 C CA . THR A 1 131 ? 3.349 -4.968 -16.130 1.00 90.00 131 THR A CA 1
ATOM 1048 C C . THR A 1 131 ? 2.659 -3.681 -16.551 1.00 90.00 131 THR A C 1
ATOM 1050 O O . THR A 1 131 ? 1.738 -3.720 -17.363 1.00 90.00 131 THR A O 1
ATOM 1053 N N . ASP A 1 132 ? 3.169 -2.545 -16.082 1.00 90.75 132 ASP A N 1
ATOM 1054 C CA . ASP A 1 132 ? 2.781 -1.235 -16.606 1.00 90.75 132 ASP A CA 1
ATOM 1055 C C . ASP A 1 132 ? 3.802 -0.746 -17.647 1.00 90.75 132 ASP A C 1
ATOM 1057 O O . ASP A 1 132 ? 5.009 -0.956 -17.467 1.00 90.75 132 ASP A O 1
ATOM 1061 N N . PRO A 1 133 ? 3.366 -0.046 -18.711 1.00 89.94 133 PRO A N 1
ATOM 1062 C CA . PRO A 1 133 ? 4.279 0.601 -19.641 1.00 89.94 133 PRO A CA 1
ATOM 1063 C C . PRO A 1 133 ? 4.928 1.816 -18.966 1.00 89.94 133 PRO A C 1
ATOM 1065 O O . PRO A 1 133 ? 4.260 2.790 -18.607 1.00 89.94 133 PRO A O 1
ATOM 1068 N N . LEU A 1 134 ? 6.246 1.772 -18.791 1.00 90.81 134 LEU A N 1
ATOM 1069 C CA . LEU A 1 134 ? 7.028 2.828 -18.155 1.00 90.81 134 LEU A CA 1
ATOM 1070 C C . LEU A 1 134 ? 7.924 3.530 -19.177 1.00 90.81 134 LEU A C 1
ATOM 1072 O O . LEU A 1 134 ? 8.549 2.886 -20.018 1.00 90.81 134 LEU A O 1
ATOM 1076 N N . ILE A 1 135 ? 8.005 4.851 -19.063 1.00 89.81 135 ILE A N 1
ATOM 1077 C CA . ILE A 1 135 ? 8.860 5.728 -19.860 1.00 89.81 135 ILE A CA 1
ATOM 1078 C C . ILE A 1 135 ? 9.822 6.450 -18.916 1.00 89.81 135 ILE A C 1
ATOM 1080 O O . ILE A 1 135 ? 9.408 7.004 -17.893 1.00 89.81 135 ILE A O 1
ATOM 1084 N N . ASP A 1 136 ? 11.102 6.483 -19.278 1.00 89.44 136 ASP A N 1
ATOM 1085 C CA . ASP A 1 136 ? 12.122 7.243 -18.566 1.00 89.44 136 ASP A CA 1
ATOM 1086 C C . ASP A 1 136 ? 12.413 8.550 -19.315 1.00 89.44 136 ASP A C 1
ATOM 1088 O O . ASP A 1 136 ? 12.575 8.571 -20.536 1.00 89.44 136 ASP A O 1
ATOM 1092 N N . CYS A 1 137 ? 12.534 9.653 -18.579 1.00 90.19 137 CYS A N 1
ATOM 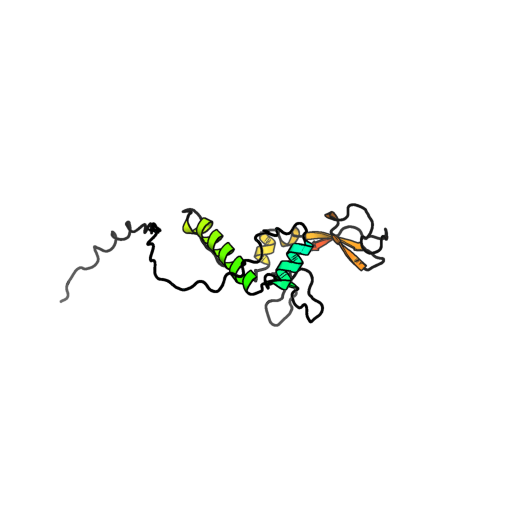1093 C CA . CYS A 1 137 ? 13.085 10.890 -19.123 1.00 90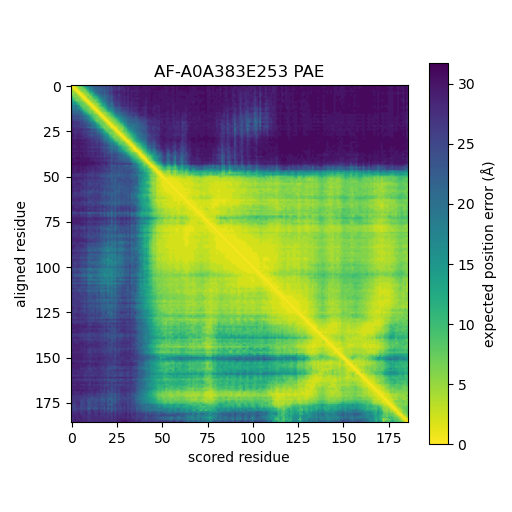.19 137 CYS A CA 1
ATOM 1094 C C . CYS A 1 137 ? 14.612 10.863 -19.029 1.00 90.19 137 CYS A C 1
ATOM 1096 O O . CYS A 1 137 ? 15.159 10.795 -17.928 1.00 90.19 137 CYS A O 1
ATOM 1098 N N . ARG A 1 138 ? 15.320 10.992 -20.154 1.00 89.00 138 ARG A N 1
ATOM 1099 C CA . ARG A 1 138 ? 16.794 10.976 -20.167 1.00 89.00 138 ARG A CA 1
ATOM 1100 C C . ARG A 1 138 ? 17.414 12.234 -19.558 1.00 89.00 138 ARG A C 1
ATOM 1102 O O . ARG A 1 138 ? 18.530 12.183 -19.054 1.00 89.00 138 ARG A O 1
ATOM 1109 N N . SER A 1 139 ? 16.687 13.351 -19.555 1.00 88.94 139 SER A N 1
ATOM 1110 C CA . SER A 1 139 ? 17.198 14.634 -19.057 1.00 88.94 139 SER A CA 1
ATOM 1111 C C . SER A 1 139 ? 17.190 14.744 -17.528 1.00 88.94 139 SER A C 1
ATOM 1113 O O . SER A 1 139 ? 18.087 15.356 -16.961 1.00 88.94 139 SER A O 1
ATOM 1115 N N . CYS A 1 140 ? 16.183 14.181 -16.850 1.00 88.06 140 CYS A N 1
ATOM 1116 C CA . CYS A 1 140 ? 16.047 14.272 -15.387 1.00 88.06 140 CYS A CA 1
ATOM 1117 C C . CYS A 1 140 ? 15.953 12.914 -14.680 1.00 88.06 140 CYS A C 1
ATOM 1119 O O . CYS A 1 140 ? 15.788 12.873 -13.464 1.00 88.06 140 CYS A O 1
ATOM 1121 N N . ASN A 1 141 ? 16.042 11.809 -15.426 1.00 87.69 141 ASN A N 1
ATOM 1122 C CA . ASN A 1 141 ? 15.994 10.433 -14.924 1.00 87.69 141 ASN A CA 1
ATOM 1123 C C . ASN A 1 141 ? 14.721 10.082 -14.123 1.00 87.69 141 ASN A C 1
ATOM 1125 O O . ASN A 1 141 ? 14.691 9.113 -13.363 1.00 87.69 141 ASN A O 1
ATOM 1129 N N . SER A 1 142 ? 13.657 10.876 -14.277 1.00 86.25 142 SER A N 1
ATOM 1130 C CA . SER A 1 142 ? 12.346 10.600 -13.687 1.00 86.25 142 SER A CA 1
ATOM 1131 C C . SER A 1 142 ? 11.607 9.559 -14.519 1.00 86.25 142 SER A C 1
ATOM 1133 O O . SER A 1 142 ? 11.678 9.602 -15.751 1.00 86.25 142 SER A O 1
ATOM 1135 N N . ARG A 1 143 ? 10.840 8.697 -13.854 1.00 89.06 143 ARG A N 1
ATOM 1136 C CA . ARG A 1 143 ? 10.070 7.629 -14.495 1.00 89.06 143 ARG A CA 1
ATOM 1137 C C . ARG A 1 143 ? 8.585 7.927 -14.420 1.00 89.06 143 ARG A C 1
ATOM 1139 O O . ARG A 1 143 ? 8.095 8.349 -13.375 1.00 89.06 143 ARG A O 1
ATOM 1146 N N . TRP A 1 144 ? 7.882 7.673 -15.512 1.00 88.62 144 TRP A N 1
ATOM 1147 C CA . TRP A 1 144 ? 6.460 7.960 -15.648 1.00 88.62 144 TRP A CA 1
ATOM 1148 C C . TRP A 1 144 ? 5.748 6.786 -16.300 1.00 88.62 144 TRP A C 1
ATOM 1150 O O . TRP A 1 144 ? 6.293 6.128 -17.184 1.00 88.62 144 TRP A O 1
ATOM 1160 N N . ARG A 1 145 ? 4.505 6.538 -15.888 1.00 90.19 145 ARG A N 1
ATOM 1161 C CA . ARG A 1 145 ? 3.631 5.608 -16.602 1.00 90.19 145 ARG A CA 1
ATOM 1162 C C . ARG A 1 145 ? 3.228 6.212 -17.942 1.00 90.19 145 ARG A C 1
ATOM 1164 O O . ARG A 1 145 ? 2.704 7.326 -17.962 1.00 90.19 145 ARG A O 1
ATOM 1171 N N . ALA A 1 146 ? 3.426 5.466 -19.025 1.00 87.56 146 ALA A N 1
ATOM 1172 C CA . ALA A 1 146 ? 3.101 5.897 -20.382 1.00 87.56 146 ALA A CA 1
ATOM 1173 C C . ALA A 1 146 ? 1.622 6.294 -20.512 1.00 87.56 146 ALA A C 1
ATOM 1175 O O . ALA A 1 146 ? 1.316 7.332 -21.086 1.00 87.56 146 ALA A O 1
ATOM 1176 N N . ASP A 1 147 ? 0.719 5.538 -19.882 1.00 87.38 147 ASP A N 1
ATOM 1177 C CA . ASP A 1 147 ? -0.731 5.781 -19.951 1.00 87.38 147 ASP A CA 1
ATOM 1178 C C . ASP A 1 147 ? -1.162 7.107 -19.303 1.00 87.38 147 ASP A C 1
ATOM 1180 O O . ASP A 1 147 ? -2.232 7.639 -19.593 1.00 87.38 147 ASP A O 1
ATOM 1184 N N . HIS A 1 148 ? -0.352 7.643 -18.385 1.00 86.06 148 HIS A N 1
ATOM 1185 C CA . HIS A 1 148 ? -0.654 8.888 -17.675 1.00 86.06 148 HIS A CA 1
ATOM 1186 C C . HIS A 1 148 ? -0.090 10.123 -18.393 1.00 86.06 148 HIS A C 1
ATOM 1188 O O . HIS A 1 148 ? -0.457 11.255 -18.063 1.00 86.06 148 HIS A O 1
ATOM 1194 N N . LEU A 1 149 ? 0.790 9.925 -19.376 1.00 85.38 149 LEU A N 1
ATOM 1195 C CA . LEU A 1 149 ? 1.349 10.991 -20.197 1.00 85.38 149 LEU A CA 1
ATOM 1196 C C . LEU A 1 149 ? 0.357 11.354 -21.307 1.00 85.38 149 LEU A C 1
ATOM 1198 O O . LEU A 1 149 ? 0.233 10.663 -22.311 1.00 85.38 149 LEU A O 1
ATOM 1202 N N . LYS A 1 150 ? -0.347 12.478 -21.134 1.00 80.00 150 LYS A N 1
ATOM 1203 C CA . LYS A 1 150 ? -1.230 13.036 -22.177 1.00 80.00 150 LYS A CA 1
ATOM 1204 C C . LYS A 1 150 ? -0.451 13.617 -23.360 1.00 80.00 150 LYS A C 1
ATOM 1206 O O . LYS A 1 150 ? -0.964 13.673 -24.470 1.00 80.00 150 LYS A O 1
ATOM 1211 N N . GLU A 1 151 ? 0.775 14.065 -23.105 1.00 81.31 151 GLU A N 1
ATOM 1212 C CA . GLU A 1 151 ? 1.697 14.631 -24.087 1.00 81.31 151 GLU A CA 1
ATOM 1213 C C . GLU A 1 151 ? 3.042 13.907 -23.985 1.00 81.31 151 GLU A C 1
ATOM 1215 O O . GLU A 1 151 ? 3.435 13.477 -22.900 1.00 81.31 151 GLU A O 1
ATOM 1220 N N . ALA A 1 152 ? 3.784 13.822 -25.092 1.00 80.56 152 ALA A N 1
ATOM 1221 C CA . ALA A 1 152 ? 5.131 13.244 -25.138 1.00 80.56 152 ALA A CA 1
ATOM 1222 C C . ALA A 1 152 ? 6.192 14.190 -24.531 1.00 80.56 152 ALA A C 1
ATOM 1224 O O . ALA A 1 152 ? 7.196 14.519 -25.160 1.00 80.56 152 ALA A O 1
ATOM 1225 N N . LYS A 1 153 ? 5.937 14.688 -23.317 1.00 86.38 153 LYS A N 1
ATOM 1226 C CA . LYS A 1 153 ? 6.817 15.590 -22.568 1.00 86.38 153 LYS A CA 1
ATOM 1227 C C . LYS A 1 153 ? 6.899 15.163 -21.115 1.00 86.38 153 LYS A C 1
ATOM 1229 O O . LYS A 1 153 ? 5.894 14.803 -20.511 1.00 86.38 153 LYS A O 1
ATOM 1234 N N . CYS A 1 154 ? 8.091 15.256 -20.536 1.00 85.19 154 CYS A N 1
ATOM 1235 C CA . CYS A 1 154 ? 8.294 14.980 -19.120 1.00 85.19 154 CYS A CA 1
ATOM 1236 C C . CYS A 1 154 ? 7.557 16.017 -18.244 1.00 85.19 154 CYS A C 1
ATOM 1238 O O . CYS A 1 154 ? 7.898 17.198 -18.321 1.00 85.19 154 CYS A O 1
ATOM 1240 N N . PRO A 1 155 ? 6.644 15.617 -17.338 1.00 87.00 155 PRO A N 1
ATOM 1241 C CA . PRO A 1 155 ? 5.949 16.547 -16.443 1.00 87.00 155 PRO A CA 1
ATOM 1242 C C . PRO A 1 155 ? 6.865 17.285 -15.458 1.00 87.00 155 PRO A C 1
ATOM 1244 O O . PRO A 1 155 ? 6.504 18.346 -14.960 1.00 87.00 155 PRO A O 1
ATOM 1247 N N . SER A 1 156 ? 8.043 16.730 -15.147 1.00 86.88 156 SER A N 1
ATOM 1248 C CA . SER A 1 156 ? 8.963 17.327 -14.170 1.00 86.88 156 SER A CA 1
ATOM 1249 C C . SER A 1 156 ? 9.911 18.364 -14.768 1.00 86.88 156 SER A C 1
ATOM 1251 O O . SER A 1 156 ? 10.278 19.298 -14.061 1.00 86.88 156 SER A O 1
ATOM 1253 N N . CYS A 1 157 ? 10.354 18.199 -16.017 1.00 87.50 157 CYS A N 1
ATOM 1254 C CA . CYS A 1 157 ? 11.369 19.072 -16.624 1.00 87.50 157 CYS A CA 1
ATOM 1255 C C . CYS A 1 157 ? 10.999 19.597 -18.019 1.00 87.50 157 CYS A C 1
ATOM 1257 O O . CYS A 1 157 ? 11.791 20.315 -18.623 1.00 87.50 157 CYS A O 1
ATOM 1259 N N . ASN A 1 158 ? 9.816 19.250 -18.537 1.00 86.38 158 ASN A N 1
ATOM 1260 C CA . ASN A 1 158 ? 9.313 19.612 -19.866 1.00 86.38 158 ASN A CA 1
ATOM 1261 C C . ASN A 1 158 ? 10.194 19.184 -21.053 1.00 86.38 158 ASN A C 1
ATOM 1263 O O . ASN A 1 158 ? 9.971 19.648 -22.173 1.00 86.38 158 ASN A O 1
ATOM 1267 N N . SER A 1 159 ? 11.171 18.295 -20.852 1.00 86.94 159 SER A N 1
ATOM 1268 C CA . SER A 1 159 ? 11.952 17.754 -21.963 1.00 86.94 159 SER A CA 1
ATOM 1269 C C . SER A 1 159 ? 11.119 16.787 -22.811 1.00 86.94 159 SER A C 1
ATOM 1271 O O . SER A 1 159 ? 10.191 16.135 -22.327 1.00 86.94 159 SER A O 1
ATOM 1273 N N . VAL A 1 160 ? 11.468 16.710 -24.096 1.00 87.06 160 VAL A N 1
ATOM 1274 C CA . VAL A 1 160 ? 10.866 15.799 -25.090 1.00 87.06 160 VAL A CA 1
ATOM 1275 C C . VAL A 1 160 ? 11.676 14.496 -25.205 1.00 87.06 160 VAL A C 1
ATOM 1277 O O . VAL A 1 160 ? 11.257 13.548 -25.858 1.00 87.06 160 VAL A O 1
ATOM 1280 N N . ASP A 1 161 ? 12.843 14.436 -24.556 1.00 88.38 161 ASP A N 1
ATOM 1281 C CA . ASP A 1 161 ? 13.769 13.301 -24.606 1.00 88.38 161 ASP A CA 1
ATOM 1282 C C . ASP A 1 161 ? 13.321 12.174 -23.657 1.00 88.38 161 ASP A C 1
ATOM 1284 O O . ASP A 1 161 ? 13.828 11.999 -22.540 1.00 88.38 161 ASP A O 1
ATOM 1288 N N . LEU A 1 162 ? 12.291 11.457 -24.103 1.00 89.12 162 LEU A N 1
ATOM 1289 C CA . LEU A 1 162 ? 11.674 10.316 -23.440 1.00 89.12 16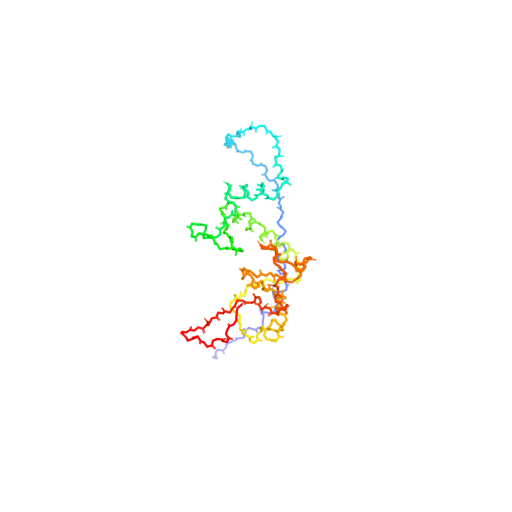2 LEU A CA 1
ATOM 1290 C C . LEU A 1 162 ? 12.096 9.011 -24.129 1.00 89.12 162 LEU A C 1
ATOM 1292 O O . LEU A 1 162 ? 12.223 8.956 -25.351 1.00 89.12 162 LEU A O 1
ATOM 1296 N N . THR A 1 163 ? 12.318 7.950 -23.354 1.00 89.25 163 THR A N 1
ATOM 1297 C CA . THR A 1 163 ? 12.566 6.611 -23.907 1.00 89.25 163 THR A CA 1
ATOM 1298 C C . THR A 1 163 ? 11.292 5.981 -24.460 1.00 89.25 163 THR A C 1
ATOM 1300 O O . THR A 1 163 ? 10.185 6.364 -24.084 1.00 89.25 163 THR A O 1
ATOM 1303 N N . ASP A 1 164 ? 11.445 4.933 -25.267 1.00 87.94 164 ASP A N 1
ATOM 1304 C CA . ASP A 1 164 ? 10.308 4.100 -25.648 1.00 87.94 164 ASP A CA 1
ATOM 1305 C C . ASP A 1 164 ? 9.666 3.440 -24.411 1.00 87.94 164 ASP A C 1
ATOM 1307 O O . ASP A 1 164 ? 10.377 3.125 -23.442 1.00 87.94 164 ASP A O 1
ATOM 1311 N N . PRO A 1 165 ? 8.336 3.226 -24.418 1.00 88.44 165 PRO A N 1
ATOM 1312 C CA . PRO A 1 165 ? 7.652 2.518 -23.346 1.00 88.44 165 PRO A CA 1
ATOM 1313 C C . PRO A 1 165 ? 8.193 1.095 -23.212 1.00 88.44 165 PRO A C 1
ATOM 1315 O O . PRO A 1 165 ? 8.192 0.326 -24.173 1.00 88.44 165 PRO A O 1
ATOM 1318 N N . ARG A 1 166 ? 8.610 0.722 -22.002 1.00 88.69 166 ARG A N 1
ATOM 1319 C CA . ARG A 1 166 ? 9.012 -0.650 -21.672 1.00 88.69 166 ARG A CA 1
ATOM 1320 C C . ARG A 1 166 ? 8.093 -1.236 -20.602 1.00 88.69 166 ARG A C 1
ATOM 1322 O O . ARG A 1 166 ? 7.706 -0.502 -19.690 1.00 88.69 166 ARG A O 1
ATOM 1329 N N . PRO A 1 167 ? 7.763 -2.534 -20.664 1.00 86.06 167 PRO A N 1
ATOM 1330 C CA . PRO A 1 167 ? 6.991 -3.173 -19.609 1.00 86.06 167 PRO A CA 1
ATOM 1331 C C . PRO A 1 167 ? 7.824 -3.240 -18.324 1.00 86.06 167 PRO A C 1
ATOM 1333 O O . PRO A 1 167 ? 8.967 -3.704 -18.329 1.00 86.06 167 PRO A O 1
ATOM 1336 N N . PHE A 1 168 ? 7.256 -2.768 -17.218 1.00 86.12 168 PHE A N 1
ATOM 1337 C CA . PHE A 1 168 ? 7.844 -2.879 -15.888 1.00 86.12 168 PHE A CA 1
ATOM 1338 C C . PHE A 1 168 ? 6.936 -3.720 -14.993 1.00 86.12 168 PHE A C 1
ATOM 1340 O O . PHE A 1 168 ? 5.774 -3.373 -14.792 1.00 86.12 168 PHE A O 1
ATOM 1347 N N . ASN A 1 169 ? 7.463 -4.830 -14.470 1.00 84.69 169 ASN A N 1
ATOM 1348 C CA . ASN A 1 169 ? 6.712 -5.716 -13.584 1.00 84.69 169 ASN A CA 1
ATOM 1349 C C . ASN A 1 169 ? 6.485 -5.041 -12.224 1.00 84.69 169 ASN A C 1
ATOM 1351 O O . ASN A 1 169 ? 7.421 -4.509 -11.627 1.00 84.69 169 ASN A O 1
ATOM 1355 N N . LEU A 1 170 ? 5.235 -5.054 -11.765 1.00 88.50 170 LEU A N 1
ATOM 1356 C CA . LEU A 1 170 ? 4.803 -4.371 -10.546 1.00 88.50 170 LEU A CA 1
ATOM 1357 C C . LEU A 1 170 ? 4.896 -5.247 -9.283 1.00 88.50 170 LEU A C 1
ATOM 1359 O O . LEU A 1 170 ? 4.629 -4.752 -8.190 1.00 88.50 170 LEU A O 1
ATOM 1363 N N . MET A 1 171 ? 5.239 -6.533 -9.413 1.00 89.12 171 MET A N 1
ATOM 1364 C CA . MET A 1 171 ? 5.412 -7.436 -8.270 1.00 89.12 171 MET A CA 1
ATOM 1365 C C . MET A 1 171 ? 6.713 -7.141 -7.521 1.00 89.12 171 MET A C 1
ATOM 1367 O O . MET A 1 171 ? 7.752 -6.848 -8.123 1.00 89.12 171 MET A O 1
ATOM 1371 N N . PHE A 1 172 ? 6.681 -7.287 -6.196 1.00 88.25 172 PHE A N 1
ATOM 1372 C CA . PHE A 1 172 ? 7.881 -7.153 -5.382 1.00 88.25 172 PHE A CA 1
ATOM 1373 C C . PHE A 1 172 ? 8.667 -8.464 -5.417 1.00 88.25 172 PHE A C 1
ATOM 1375 O O . PHE A 1 172 ? 8.171 -9.533 -5.078 1.00 88.25 172 PHE A O 1
ATOM 1382 N N . LYS A 1 173 ? 9.939 -8.400 -5.812 1.00 85.19 173 LYS A N 1
ATOM 1383 C CA . LYS A 1 173 ? 10.829 -9.563 -5.719 1.00 85.19 173 LYS A CA 1
ATOM 1384 C C . LYS A 1 173 ? 11.439 -9.618 -4.327 1.00 85.19 173 LYS A C 1
ATOM 1386 O O . LYS A 1 173 ? 11.941 -8.612 -3.831 1.00 85.19 173 LYS A O 1
ATOM 1391 N N . THR A 1 174 ? 11.405 -10.789 -3.708 1.00 86.00 174 THR A N 1
ATOM 1392 C CA . THR A 1 174 ? 12.021 -11.038 -2.402 1.00 86.00 174 THR A CA 1
ATOM 1393 C C . THR A 1 174 ? 12.545 -12.457 -2.365 1.00 86.00 174 THR A C 1
ATOM 1395 O O . THR A 1 174 ? 11.968 -13.327 -3.007 1.00 86.00 174 THR A O 1
ATOM 1398 N N . ASN A 1 175 ? 13.604 -12.710 -1.604 1.00 83.81 175 ASN A N 1
ATOM 1399 C CA . ASN A 1 175 ? 14.216 -14.030 -1.511 1.00 83.81 175 ASN A CA 1
ATOM 1400 C C . ASN A 1 175 ? 13.828 -14.732 -0.218 1.00 83.81 175 ASN A C 1
ATOM 1402 O O . ASN A 1 175 ? 13.928 -14.167 0.871 1.00 83.81 175 ASN A O 1
ATOM 1406 N N . VAL A 1 176 ? 13.402 -15.988 -0.347 1.00 82.12 176 VAL A N 1
ATOM 1407 C CA . VAL A 1 176 ? 13.085 -16.847 0.793 1.00 82.12 176 VAL A CA 1
ATOM 1408 C C . VAL A 1 176 ? 14.262 -17.784 1.031 1.00 82.12 176 VAL A C 1
ATOM 1410 O O . VAL A 1 176 ? 14.449 -18.753 0.301 1.00 82.12 176 VAL A O 1
ATOM 1413 N N . GLY A 1 177 ? 15.049 -17.494 2.064 1.00 81.94 177 GLY A N 1
ATOM 1414 C CA . GLY A 1 177 ? 16.215 -18.288 2.444 1.00 81.94 177 GLY A CA 1
ATOM 1415 C C . GLY A 1 177 ? 17.465 -17.434 2.671 1.00 81.94 177 GLY A C 1
ATOM 1416 O O . GLY A 1 177 ? 17.440 -16.224 2.455 1.00 81.94 177 GLY A O 1
ATOM 1417 N N . PRO A 1 178 ? 18.560 -18.051 3.145 1.00 81.88 178 PRO A N 1
ATOM 1418 C CA . PRO A 1 178 ? 19.810 -17.347 3.434 1.00 81.88 178 PRO A CA 1
ATOM 1419 C C . PRO A 1 178 ? 20.603 -16.971 2.175 1.00 81.88 178 PRO A C 1
ATOM 1421 O O . PRO A 1 178 ? 21.472 -16.106 2.245 1.00 81.88 178 PRO A O 1
ATOM 1424 N N . VAL A 1 179 ? 20.334 -17.630 1.045 1.00 82.00 179 VAL A N 1
ATOM 1425 C CA . VAL A 1 179 ? 21.007 -17.380 -0.232 1.00 82.00 179 VAL A CA 1
ATOM 1426 C C . VAL A 1 179 ? 20.039 -16.668 -1.168 1.00 82.00 179 VAL A C 1
ATOM 1428 O O . VAL A 1 179 ? 18.887 -17.075 -1.320 1.00 82.00 179 VAL A O 1
ATOM 1431 N N . ASP A 1 180 ? 20.517 -15.588 -1.779 1.00 77.62 180 ASP A N 1
ATOM 1432 C CA . ASP A 1 180 ? 19.797 -14.880 -2.829 1.00 77.62 180 ASP A CA 1
ATOM 1433 C C . ASP A 1 180 ? 19.931 -15.648 -4.148 1.00 77.62 180 ASP A C 1
ATOM 1435 O O . ASP A 1 180 ? 20.913 -15.505 -4.878 1.00 77.62 180 ASP A O 1
ATOM 1439 N N . ASP A 1 181 ? 18.935 -16.486 -4.432 1.00 72.12 181 ASP A N 1
ATOM 1440 C CA . ASP A 1 181 ? 18.856 -17.233 -5.688 1.00 72.12 181 ASP A CA 1
ATOM 1441 C C . ASP A 1 181 ? 18.152 -16.440 -6.811 1.00 72.12 181 ASP A C 1
ATOM 1443 O O . ASP A 1 181 ? 18.013 -16.956 -7.923 1.00 72.12 181 ASP A O 1
ATOM 1447 N N . GLY A 1 182 ? 17.659 -15.220 -6.541 1.00 69.56 182 GLY A N 1
ATOM 1448 C CA . GLY A 1 182 ? 17.026 -14.311 -7.509 1.00 69.56 182 GLY A CA 1
ATOM 1449 C C . GLY A 1 182 ? 15.722 -14.799 -8.161 1.00 69.56 182 GLY A C 1
ATOM 1450 O O . GLY A 1 182 ? 15.229 -14.175 -9.102 1.00 69.56 182 GLY A O 1
ATOM 1451 N N . LYS A 1 183 ? 15.166 -15.927 -7.703 1.00 65.50 183 LYS A N 1
ATOM 1452 C CA . LYS A 1 183 ? 14.025 -16.630 -8.332 1.00 65.50 183 LYS A CA 1
ATOM 1453 C C . LYS A 1 183 ? 12.695 -16.459 -7.603 1.00 65.50 183 LYS A C 1
ATOM 1455 O O . LYS A 1 183 ? 11.692 -17.027 -8.028 1.00 65.50 183 LYS A O 1
ATOM 1460 N N . SER A 1 184 ? 12.689 -15.739 -6.489 1.00 63.28 184 SER A N 1
ATOM 1461 C CA . SER A 1 184 ? 11.523 -15.640 -5.617 1.00 63.28 184 SER A CA 1
ATOM 1462 C C . SER A 1 184 ? 10.797 -14.304 -5.830 1.00 63.28 184 SER A C 1
ATOM 1464 O O . SER A 1 184 ? 11.402 -13.233 -5.893 1.00 63.28 184 SER A O 1
ATOM 1466 N N . PHE A 1 185 ? 9.479 -14.390 -5.992 1.00 60.53 185 PHE A N 1
ATOM 1467 C CA . PHE A 1 185 ? 8.561 -13.265 -6.173 1.00 60.53 185 PHE A CA 1
ATOM 1468 C C . PHE A 1 185 ? 7.551 -13.285 -5.021 1.00 60.53 185 PHE A C 1
ATOM 1470 O O . PHE A 1 185 ? 7.270 -14.350 -4.469 1.00 60.53 185 PHE A O 1
ATOM 1477 N N . THR A 1 186 ? 7.021 -12.132 -4.623 1.00 56.56 186 THR A N 1
ATOM 1478 C CA . THR A 1 186 ? 5.925 -12.010 -3.652 1.00 56.56 186 THR A CA 1
ATOM 1479 C C . THR A 1 186 ? 4.881 -11.035 -4.159 1.00 56.56 186 THR A C 1
ATOM 1481 O O . THR A 1 186 ? 5.259 -9.983 -4.725 1.00 56.56 186 THR A O 1
#

InterPro domains:
  IPR027031 Glycyl-tRNA synthetase/DNA polymerase subunit gamma-2 [PTHR10745] (44-154)
  IPR045864 Class II Aminoacyl-tRNA synthetase/Biotinyl protein ligase (BPL) and lipoyl protein ligase (LPL) [G3DSA:3.30.930.10] (48-186)
  IPR045864 Class II Aminoacyl-tRNA synthetase/Biotinyl protein ligase (BPL) and lipoyl protein ligase (LPL) [SSF55681] (51-181)